Protein AF-A0A7C0USY2-F1 (afdb_monomer)

Solvent-accessible surface area (backbone atoms only — not comparable to full-atom values): 11311 Å² total; per-residue (Å²): 106,55,96,90,36,89,66,83,59,72,94,78,55,82,78,80,52,63,68,36,76,68,36,94,75,68,82,47,78,90,73,62,86,85,64,32,56,45,64,77,47,85,63,63,52,56,26,77,60,32,56,75,77,34,77,44,35,47,52,52,80,59,47,35,46,75,51,37,93,56,75,20,46,48,64,63,87,30,23,69,44,72,43,66,96,47,50,84,56,82,41,51,35,30,78,57,34,92,41,58,22,29,46,62,67,49,86,78,46,47,30,60,45,54,42,65,90,49,40,71,14,82,47,51,37,49,76,59,35,90,61,69,22,52,47,66,56,83,64,34,59,50,45,58,42,70,89,46,43,73,40,79,54,56,35,44,78,48,35,92,65,66,25,42,46,80,45,78,85,88,80,78,77,84,88,91,86,86,83,81,89,84,90,131

pLDDT: mean 86.53, std 17.83, range [26.03, 98.19]

Structure (mmCIF, N/CA/C/O backbone):
data_AF-A0A7C0USY2-F1
#
_entry.id   AF-A0A7C0USY2-F1
#
loop_
_atom_site.group_PDB
_atom_site.id
_atom_site.type_symbol
_atom_site.label_atom_id
_atom_site.label_alt_id
_atom_site.label_comp_id
_atom_site.label_asym_id
_atom_site.label_entity_id
_atom_site.label_seq_id
_atom_site.pdbx_PDB_ins_code
_atom_site.Cartn_x
_atom_site.Cartn_y
_atom_site.Cartn_z
_atom_site.occupancy
_atom_site.B_iso_or_equiv
_atom_site.auth_seq_id
_atom_site.auth_comp_id
_atom_site.auth_asym_id
_atom_site.auth_atom_id
_atom_site.pdbx_PDB_model_num
ATOM 1 N N . ILE A 1 1 ? 3.394 19.509 -14.236 1.00 80.94 1 ILE A N 1
ATOM 2 C CA . ILE A 1 1 ? 4.573 19.234 -13.380 1.00 80.94 1 ILE A CA 1
ATOM 3 C C . ILE A 1 1 ? 4.321 19.929 -12.049 1.00 80.94 1 ILE A C 1
ATOM 5 O O . ILE A 1 1 ? 3.852 21.060 -12.080 1.00 80.94 1 ILE A O 1
ATOM 9 N N . ARG A 1 2 ? 4.545 19.253 -10.921 1.00 82.38 2 ARG A N 1
ATOM 10 C CA . ARG A 1 2 ? 4.511 19.837 -9.570 1.00 82.38 2 ARG A CA 1
ATOM 11 C C . ARG A 1 2 ? 5.861 19.545 -8.922 1.00 82.38 2 ARG A C 1
ATOM 13 O O . ARG A 1 2 ? 6.306 18.406 -8.993 1.00 82.38 2 ARG A O 1
ATOM 20 N N . ASP A 1 3 ? 6.536 20.571 -8.414 1.00 86.19 3 ASP A N 1
ATOM 21 C CA . ASP A 1 3 ? 7.858 20.460 -7.772 1.00 86.19 3 ASP A CA 1
ATOM 22 C C . ASP A 1 3 ? 8.914 19.724 -8.619 1.00 86.19 3 ASP A C 1
ATOM 24 O O . ASP A 1 3 ? 9.690 18.909 -8.132 1.00 86.19 3 ASP A O 1
ATOM 28 N N . GLY A 1 4 ? 8.913 19.969 -9.934 1.00 84.00 4 GLY A N 1
ATOM 29 C CA . GLY A 1 4 ? 9.833 19.314 -10.874 1.00 84.00 4 GLY A CA 1
ATOM 30 C C . GLY A 1 4 ? 9.484 17.859 -11.216 1.00 84.00 4 GLY A C 1
ATOM 31 O O . GLY A 1 4 ? 10.162 17.254 -12.043 1.00 84.00 4 GLY A O 1
ATOM 32 N N . ILE A 1 5 ? 8.403 17.308 -10.654 1.00 80.88 5 ILE A N 1
ATOM 33 C CA . ILE A 1 5 ? 7.950 15.932 -10.879 1.00 80.88 5 ILE A CA 1
ATOM 34 C C . ILE A 1 5 ? 6.717 15.924 -11.796 1.00 80.88 5 ILE A C 1
ATOM 36 O O . ILE A 1 5 ? 5.809 16.764 -11.704 1.00 80.88 5 ILE A O 1
ATOM 40 N N . SER A 1 6 ? 6.682 14.978 -12.737 1.00 83.62 6 SER A N 1
ATOM 41 C CA . SER A 1 6 ? 5.501 14.719 -13.559 1.00 83.62 6 SER A CA 1
ATOM 42 C C . SER A 1 6 ? 4.324 14.323 -12.661 1.00 83.62 6 SER A C 1
ATOM 44 O O . SER A 1 6 ? 4.423 13.440 -11.817 1.00 83.62 6 SER A O 1
ATOM 46 N N . TYR A 1 7 ? 3.192 15.005 -12.832 1.00 88.31 7 TYR A N 1
ATOM 47 C CA . TYR A 1 7 ? 2.000 14.811 -12.010 1.00 88.31 7 TYR A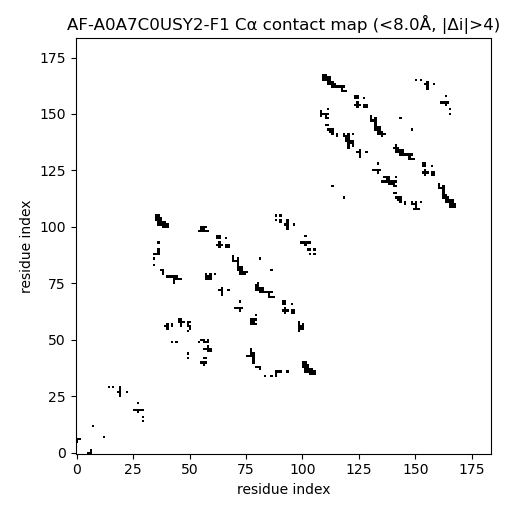 CA 1
ATOM 48 C C . TYR A 1 7 ? 0.806 14.518 -12.913 1.00 88.31 7 TYR A C 1
ATOM 50 O O . TYR A 1 7 ? 0.551 15.273 -13.853 1.00 88.31 7 TYR A O 1
ATOM 58 N N . VAL A 1 8 ? 0.082 13.439 -12.611 1.00 88.25 8 VAL A N 1
ATOM 59 C CA . VAL A 1 8 ? -1.129 13.020 -13.323 1.00 88.25 8 VAL A CA 1
ATOM 60 C C . VAL A 1 8 ? -2.331 13.268 -12.416 1.00 88.25 8 VAL A C 1
ATOM 62 O O . VAL A 1 8 ? -2.441 12.655 -11.355 1.00 88.25 8 VAL A O 1
ATOM 65 N N . ASN A 1 9 ? -3.237 14.156 -12.832 1.00 88.56 9 ASN A N 1
ATOM 66 C CA . ASN A 1 9 ? -4.533 14.303 -12.174 1.00 88.56 9 ASN A CA 1
ATOM 67 C C . ASN A 1 9 ? -5.429 13.127 -12.594 1.00 88.56 9 ASN A C 1
ATOM 69 O O . ASN A 1 9 ? -5.725 12.986 -13.779 1.00 88.56 9 ASN A O 1
ATOM 73 N N . ARG A 1 10 ? -5.845 12.292 -11.634 1.00 83.56 10 ARG A N 1
ATOM 74 C CA . ARG A 1 10 ? -6.670 11.105 -11.901 1.00 83.56 10 ARG A CA 1
ATOM 75 C C . ARG A 1 10 ? -8.077 11.448 -12.384 1.00 83.56 10 ARG A C 1
ATOM 77 O O . ARG A 1 10 ? -8.558 10.752 -13.266 1.00 83.56 10 ARG A O 1
ATOM 84 N N . ASP A 1 11 ? -8.669 12.538 -11.906 1.00 88.31 11 ASP A N 1
ATOM 85 C CA . ASP A 1 11 ? -10.034 12.942 -12.277 1.00 88.31 11 ASP A CA 1
ATOM 86 C C . ASP A 1 11 ? -10.118 13.432 -13.730 1.00 88.31 11 ASP A C 1
ATOM 88 O O . ASP A 1 11 ? -11.170 13.381 -14.358 1.00 88.31 11 ASP A O 1
ATOM 92 N N . MET A 1 12 ? -8.990 13.889 -14.285 1.00 90.88 12 MET A N 1
ATOM 93 C CA . MET A 1 12 ? -8.878 14.325 -15.682 1.00 90.88 12 MET A CA 1
ATOM 94 C C . MET A 1 12 ? -8.178 13.296 -16.581 1.00 90.88 12 MET A C 1
ATOM 96 O O . MET A 1 12 ? -8.034 13.518 -17.784 1.00 90.88 12 MET A O 1
ATOM 100 N N . CYS A 1 13 ? -7.679 12.192 -16.020 1.00 91.94 13 CYS A N 1
ATOM 101 C CA . CYS A 1 13 ? -6.944 11.192 -16.780 1.00 91.94 13 CYS A CA 1
ATOM 102 C C . CYS A 1 13 ? -7.918 10.347 -17.602 1.00 91.94 13 CYS A C 1
ATOM 104 O O . CYS A 1 13 ? -8.720 9.600 -17.057 1.00 91.94 13 CYS A O 1
ATOM 106 N N . THR A 1 14 ? -7.801 10.409 -18.925 1.00 93.06 14 THR A N 1
ATOM 107 C CA . THR A 1 14 ? -8.633 9.609 -19.838 1.00 93.06 14 THR A CA 1
ATOM 108 C C . THR A 1 14 ? -8.053 8.226 -20.139 1.00 93.06 14 THR A C 1
ATOM 110 O O . THR A 1 14 ? -8.641 7.470 -20.902 1.00 93.06 14 THR A O 1
ATOM 113 N N . GLY A 1 15 ? -6.865 7.903 -19.613 1.00 91.94 15 GLY A N 1
ATOM 114 C CA . GLY A 1 15 ? -6.163 6.657 -19.935 1.00 91.94 15 GLY A CA 1
ATOM 115 C C . GLY A 1 15 ? -5.601 6.592 -21.362 1.00 91.94 15 GLY A C 1
ATOM 116 O O . GLY A 1 15 ? -5.229 5.518 -21.812 1.00 91.94 15 GLY A O 1
ATOM 117 N N . CYS A 1 16 ? -5.499 7.720 -22.079 1.00 94.44 16 CYS A N 1
ATOM 118 C CA . CYS A 1 16 ? -5.117 7.741 -23.501 1.00 94.44 16 CYS A CA 1
ATOM 119 C C . CYS A 1 16 ? -3.665 7.341 -23.834 1.00 94.44 16 CYS A C 1
ATOM 121 O O . CYS A 1 16 ? -3.320 7.290 -25.006 1.00 94.44 16 CYS A O 1
ATOM 123 N N . GLY A 1 17 ? -2.790 7.130 -22.847 1.00 93.31 17 GLY A N 1
ATOM 124 C CA . GLY A 1 17 ? -1.435 6.600 -23.073 1.00 93.31 17 GLY A CA 1
ATOM 125 C C . GLY A 1 17 ? -0.380 7.577 -23.599 1.00 93.31 17 GLY A C 1
ATOM 126 O O . GLY A 1 17 ? 0.803 7.287 -23.470 1.00 93.31 17 GLY A O 1
ATOM 127 N N . LYS A 1 18 ? -0.745 8.778 -24.065 1.00 94.12 18 LYS A N 1
ATOM 128 C CA . LYS A 1 18 ? 0.221 9.769 -24.598 1.00 94.12 18 LYS A CA 1
ATOM 129 C C . LYS A 1 18 ? 1.388 10.088 -23.652 1.00 94.12 18 LYS A C 1
ATOM 131 O O . LYS A 1 18 ? 2.496 10.368 -24.096 1.00 94.12 18 LYS A O 1
ATOM 136 N N . CYS A 1 19 ? 1.146 10.071 -22.339 1.00 92.81 19 CYS A N 1
ATOM 137 C CA . CYS A 1 19 ? 2.187 10.291 -21.333 1.00 92.81 19 CYS A CA 1
ATOM 138 C C . CYS A 1 19 ? 3.184 9.127 -21.217 1.00 92.81 19 CYS A C 1
ATOM 140 O O . CYS A 1 19 ? 4.333 9.370 -20.860 1.00 92.81 19 CYS A O 1
ATOM 142 N N . VAL A 1 20 ? 2.752 7.898 -21.511 1.00 93.69 20 VAL A N 1
ATOM 143 C CA . VAL A 1 20 ? 3.609 6.706 -21.577 1.00 93.69 20 VAL A CA 1
ATOM 144 C C . VAL A 1 20 ? 4.484 6.794 -22.820 1.00 93.69 20 VAL A C 1
ATOM 146 O O . VAL A 1 20 ? 5.700 6.729 -22.706 1.00 93.69 20 VAL A O 1
ATOM 149 N N . GLU A 1 21 ? 3.875 7.054 -23.979 1.00 94.06 21 GLU A N 1
ATOM 150 C CA . GLU A 1 21 ? 4.569 7.118 -25.273 1.00 94.06 21 GLU A CA 1
ATOM 151 C C . GLU A 1 21 ? 5.674 8.180 -25.314 1.00 94.06 21 GLU A C 1
ATOM 153 O O . GLU A 1 21 ? 6.737 7.959 -25.886 1.00 94.06 21 GLU A O 1
ATOM 158 N N . VAL A 1 22 ? 5.435 9.346 -24.709 1.00 93.06 22 VAL A N 1
ATOM 159 C CA . VAL A 1 22 ? 6.386 10.465 -24.757 1.00 93.06 22 VAL A CA 1
ATOM 160 C C . VAL A 1 22 ? 7.489 10.370 -23.698 1.00 93.06 22 VAL A C 1
ATOM 162 O O . VAL A 1 22 ? 8.405 11.189 -23.712 1.00 93.06 22 VAL A O 1
ATOM 165 N N . CYS A 1 23 ? 7.408 9.445 -22.734 1.00 89.75 23 CYS A N 1
ATOM 166 C CA . CYS A 1 23 ? 8.348 9.410 -21.616 1.00 89.75 23 CYS A CA 1
ATOM 167 C C . CYS A 1 23 ? 9.699 8.817 -22.056 1.00 89.75 23 CYS A C 1
ATOM 169 O O . CYS A 1 23 ? 9.809 7.603 -22.172 1.00 89.75 23 CYS A O 1
ATOM 171 N N . PRO A 1 24 ? 10.785 9.606 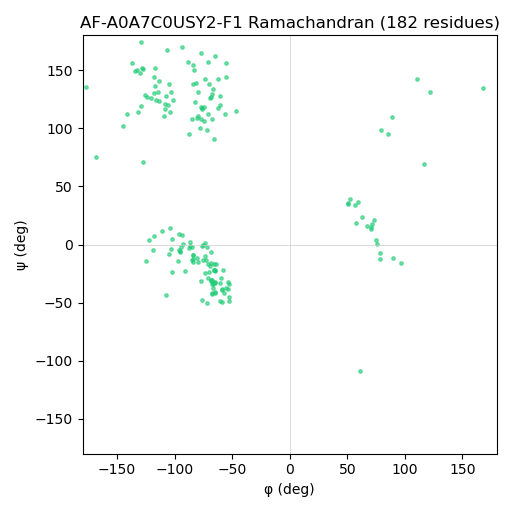-22.182 1.00 89.38 24 PRO A N 1
ATOM 172 C CA . PRO A 1 24 ? 12.065 9.105 -22.702 1.00 89.38 24 PRO A CA 1
ATOM 173 C C . PRO A 1 24 ? 12.828 8.215 -21.705 1.00 89.38 24 PRO A C 1
ATOM 175 O O . PRO A 1 24 ? 13.971 7.840 -21.946 1.00 89.38 24 PRO A O 1
ATOM 178 N N . ARG A 1 25 ? 12.245 7.980 -20.527 1.00 87.31 25 ARG A N 1
ATOM 179 C CA . ARG A 1 25 ? 12.825 7.198 -19.431 1.00 87.31 25 ARG A CA 1
ATOM 180 C C . ARG A 1 25 ? 11.934 6.022 -19.029 1.00 87.31 25 ARG A C 1
ATOM 182 O O . ARG A 1 25 ? 12.224 5.402 -18.011 1.00 87.31 25 ARG A O 1
ATOM 189 N N . ASP A 1 26 ? 10.828 5.799 -19.744 1.00 84.81 26 ASP A N 1
ATOM 190 C CA . ASP A 1 26 ? 9.866 4.721 -19.478 1.00 84.81 26 ASP A CA 1
ATOM 191 C C . ASP A 1 26 ? 9.393 4.663 -18.011 1.00 84.81 26 ASP A C 1
ATOM 193 O O . ASP A 1 26 ? 9.181 3.603 -17.427 1.00 84.81 26 ASP A O 1
ATOM 197 N N . LEU A 1 27 ? 9.248 5.835 -17.379 1.00 83.69 27 LEU A N 1
ATOM 198 C CA . LEU A 1 27 ? 8.880 5.949 -15.959 1.00 83.69 27 LEU A CA 1
ATOM 199 C C . LEU A 1 27 ? 7.371 5.883 -15.719 1.00 83.69 27 LEU A C 1
ATOM 201 O O . LEU A 1 27 ? 6.933 5.757 -14.577 1.00 83.69 27 LEU A O 1
ATOM 205 N N . ILE A 1 28 ? 6.574 6.048 -16.772 1.00 87.44 28 ILE A N 1
ATOM 206 C CA . ILE A 1 28 ? 5.117 6.103 -16.698 1.00 87.44 28 ILE A CA 1
ATOM 207 C C . ILE A 1 28 ? 4.584 4.887 -17.438 1.00 87.44 28 ILE A C 1
ATOM 209 O O . ILE A 1 28 ? 4.973 4.637 -18.571 1.00 87.44 28 ILE A O 1
ATOM 213 N N . MET A 1 29 ? 3.660 4.168 -16.813 1.00 87.06 29 MET A N 1
ATOM 214 C CA . MET A 1 29 ? 2.970 3.037 -17.420 1.00 87.06 29 MET A CA 1
ATOM 215 C C . MET A 1 29 ? 1.466 3.153 -17.185 1.00 87.06 29 MET A C 1
ATOM 217 O O . MET A 1 29 ? 1.028 3.708 -16.173 1.00 87.06 29 MET A O 1
ATOM 221 N N . LEU A 1 30 ? 0.676 2.624 -18.118 1.00 89.50 30 LEU A N 1
ATOM 222 C CA . LEU A 1 30 ? -0.754 2.433 -17.908 1.00 89.50 30 LEU A CA 1
ATOM 223 C C . LEU A 1 30 ? -0.985 1.115 -17.178 1.00 89.50 30 LEU A C 1
ATOM 225 O O . LEU A 1 30 ? -0.368 0.099 -17.489 1.00 89.50 30 LEU A O 1
ATOM 229 N N . LEU A 1 31 ? -1.898 1.147 -16.216 1.00 87.12 31 LEU A N 1
ATOM 230 C CA . LEU A 1 31 ? -2.352 -0.027 -15.489 1.00 87.12 31 LEU A CA 1
ATOM 231 C C . LEU A 1 31 ? -3.882 -0.045 -15.492 1.00 87.12 31 LEU A C 1
ATOM 233 O O . LEU A 1 31 ? -4.492 1.030 -15.471 1.00 87.12 31 LEU A O 1
ATOM 237 N N . PRO A 1 32 ? -4.508 -1.235 -15.499 1.00 87.81 32 PRO A N 1
ATOM 238 C CA . PRO A 1 32 ? -5.948 -1.348 -15.330 1.00 87.81 32 PRO A CA 1
ATOM 239 C C . PRO A 1 32 ? -6.394 -0.663 -14.041 1.00 87.81 32 PRO A C 1
ATOM 241 O O . PRO A 1 32 ? -5.718 -0.756 -13.015 1.00 87.81 32 PRO A O 1
ATOM 244 N N . GLU A 1 33 ? -7.566 -0.028 -14.054 1.00 84.12 33 GLU A N 1
ATOM 245 C CA . GLU A 1 33 ? -8.103 0.625 -12.856 1.00 84.12 33 GLU A CA 1
ATOM 246 C C . GLU A 1 33 ? -8.296 -0.368 -11.697 1.00 84.12 33 GLU A C 1
ATOM 248 O O . GLU A 1 33 ? -8.182 -0.001 -10.525 1.00 84.12 33 GLU A O 1
ATOM 253 N N . SER A 1 34 ? -8.546 -1.639 -12.016 1.00 83.88 34 SER A N 1
ATOM 254 C CA . SER A 1 34 ? -8.670 -2.732 -11.055 1.00 83.88 34 SER A CA 1
ATOM 255 C C . SER A 1 34 ? -7.366 -3.054 -10.320 1.00 83.88 34 SER A C 1
ATOM 257 O O . SER A 1 34 ? -7.437 -3.599 -9.219 1.00 83.88 34 SER A O 1
ATOM 259 N N . GLN A 1 35 ? -6.194 -2.704 -10.863 1.00 88.62 35 GLN A N 1
ATOM 260 C CA . GLN A 1 35 ? -4.916 -2.877 -10.178 1.00 88.62 35 GLN A CA 1
ATOM 261 C C . GLN A 1 35 ? -4.793 -1.818 -9.081 1.00 88.62 35 GLN A C 1
ATOM 263 O O . GLN A 1 35 ? -4.804 -0.618 -9.347 1.00 88.62 35 GLN A O 1
ATOM 268 N N . LYS A 1 36 ? -4.690 -2.260 -7.829 1.00 89.31 36 LYS A N 1
ATOM 269 C CA . LYS A 1 36 ? -4.600 -1.396 -6.645 1.00 89.31 36 LYS A CA 1
ATOM 270 C C . LYS A 1 36 ? -3.377 -1.685 -5.773 1.00 89.31 36 LYS A C 1
ATOM 272 O O . LYS A 1 36 ? -3.034 -0.850 -4.946 1.00 89.31 36 LYS A O 1
ATOM 277 N N . VAL A 1 37 ? -2.698 -2.814 -5.966 1.00 91.62 37 VAL A N 1
ATOM 278 C CA . VAL A 1 37 ? -1.423 -3.122 -5.298 1.00 91.62 37 VAL A CA 1
ATOM 279 C C . VAL A 1 37 ? -0.272 -2.914 -6.279 1.00 91.62 37 VAL A C 1
ATOM 281 O O . VAL A 1 37 ? -0.333 -3.403 -7.402 1.00 91.62 37 VAL A O 1
ATOM 284 N N . PHE A 1 38 ? 0.782 -2.202 -5.888 1.00 93.19 38 PHE A N 1
ATOM 285 C CA . PHE A 1 38 ? 1.855 -1.794 -6.801 1.00 93.19 38 PHE A CA 1
ATOM 286 C C . PHE A 1 38 ? 3.235 -2.037 -6.205 1.00 93.19 38 PHE A C 1
ATOM 288 O O . PHE A 1 38 ? 3.425 -1.911 -4.999 1.00 93.19 38 PHE A O 1
ATOM 295 N N . ILE A 1 39 ? 4.217 -2.312 -7.064 1.00 94.88 39 ILE A N 1
ATOM 296 C CA . ILE A 1 39 ? 5.639 -2.300 -6.71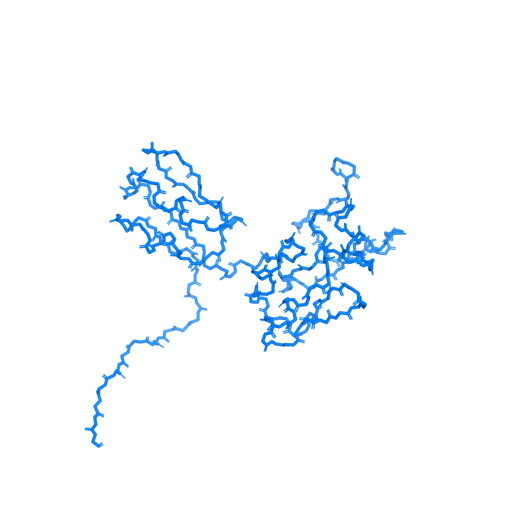1 1.00 94.88 39 ILE A CA 1
ATOM 297 C C . ILE A 1 39 ? 6.237 -1.023 -7.293 1.00 94.88 39 ILE A C 1
ATOM 299 O O . ILE A 1 39 ? 6.282 -0.866 -8.507 1.00 94.88 39 ILE A O 1
ATOM 303 N N . LEU A 1 40 ? 6.680 -0.109 -6.431 1.00 91.81 40 LEU A N 1
ATOM 304 C CA . LEU A 1 40 ? 7.155 1.219 -6.835 1.00 91.81 40 LEU A CA 1
ATOM 305 C C . LEU A 1 40 ? 8.626 1.231 -7.273 1.00 91.81 40 LEU A C 1
ATOM 307 O O . LEU A 1 40 ? 9.111 2.222 -7.811 1.00 91.81 40 LEU A O 1
ATOM 311 N N . CYS A 1 41 ? 9.361 0.150 -7.013 1.00 94.50 41 CYS A N 1
ATOM 312 C CA . CYS A 1 41 ? 10.776 0.069 -7.348 1.00 94.50 41 CYS A CA 1
ATOM 313 C C . CYS A 1 41 ? 10.995 -0.290 -8.829 1.00 94.50 41 CYS A C 1
ATOM 315 O O . CYS A 1 41 ? 10.341 -1.181 -9.375 1.00 94.50 41 CYS A O 1
ATOM 317 N N . SER A 1 42 ? 11.973 0.369 -9.452 1.00 92.94 42 SER A N 1
ATOM 318 C CA . SER A 1 42 ? 12.406 0.122 -10.833 1.00 92.94 42 SER A CA 1
ATOM 319 C C . SER A 1 42 ? 13.871 -0.322 -10.966 1.00 92.94 42 SER A C 1
ATOM 321 O O . SER A 1 42 ? 14.288 -0.650 -12.071 1.00 92.94 42 SER A O 1
ATOM 323 N N . SER A 1 43 ? 14.658 -0.363 -9.881 1.00 93.69 43 SER A N 1
ATOM 324 C CA . SER A 1 43 ? 16.074 -0.769 -9.938 1.00 93.69 43 SER A CA 1
ATOM 325 C C . SER A 1 43 ? 16.228 -2.290 -9.995 1.00 93.69 43 SER A C 1
ATOM 327 O O . SER A 1 43 ? 15.662 -3.015 -9.177 1.00 93.69 43 SER A O 1
ATOM 329 N N . HIS A 1 44 ? 17.046 -2.755 -10.941 1.00 93.81 44 HIS A N 1
ATOM 330 C CA . HIS A 1 44 ? 17.429 -4.162 -11.112 1.00 93.81 44 HIS A CA 1
ATOM 331 C C . HIS A 1 44 ? 18.735 -4.516 -10.376 1.00 93.81 44 HIS A C 1
ATOM 333 O O . HIS A 1 44 ? 19.186 -5.668 -10.401 1.00 93.81 44 HIS A O 1
ATOM 339 N N . ASP A 1 45 ? 19.342 -3.541 -9.692 1.00 96.56 45 ASP A N 1
ATOM 340 C CA . ASP A 1 45 ? 20.578 -3.735 -8.943 1.00 96.56 45 ASP A CA 1
ATOM 341 C C . ASP A 1 45 ? 20.383 -4.703 -7.771 1.00 96.56 45 ASP A C 1
ATOM 343 O O . ASP A 1 45 ? 19.281 -4.967 -7.284 1.00 96.56 45 ASP A O 1
ATOM 347 N N . LYS A 1 46 ? 21.495 -5.230 -7.256 1.00 96.81 46 LYS A N 1
ATOM 348 C CA . LYS A 1 46 ? 21.466 -6.035 -6.032 1.00 96.81 46 LYS A CA 1
ATOM 349 C C . LYS A 1 46 ? 20.968 -5.185 -4.864 1.00 96.81 46 LYS A C 1
ATOM 351 O O . LYS A 1 46 ? 21.386 -4.040 -4.705 1.00 96.81 46 LYS A O 1
ATOM 356 N N . GLY A 1 47 ? 20.177 -5.780 -3.971 1.00 96.25 47 GLY A N 1
ATOM 357 C CA . GLY A 1 47 ? 19.569 -5.067 -2.842 1.00 96.25 47 GLY A CA 1
ATOM 358 C C . GLY A 1 47 ? 20.554 -4.285 -1.962 1.00 96.25 47 GLY A C 1
ATOM 359 O O . GLY A 1 47 ? 20.218 -3.210 -1.478 1.00 96.25 47 GLY A O 1
ATOM 360 N N . ALA A 1 48 ? 21.793 -4.766 -1.809 1.00 96.38 48 ALA A N 1
ATOM 361 C CA . ALA A 1 48 ? 22.846 -4.049 -1.084 1.00 96.38 48 ALA A CA 1
ATOM 362 C C . ALA A 1 48 ? 23.268 -2.729 -1.760 1.00 96.38 48 ALA A C 1
ATOM 364 O O . ALA A 1 48 ? 23.632 -1.782 -1.069 1.00 96.38 48 ALA A O 1
ATOM 365 N N . VAL A 1 49 ? 23.223 -2.659 -3.094 1.00 97.62 49 VAL A N 1
ATOM 366 C CA . VAL A 1 49 ? 23.462 -1.429 -3.864 1.00 97.62 49 VAL A CA 1
ATOM 367 C C . VAL A 1 49 ? 22.236 -0.530 -3.774 1.00 97.62 49 VAL A C 1
ATOM 369 O O . VAL A 1 49 ? 22.369 0.632 -3.400 1.00 97.62 49 VAL A O 1
ATOM 372 N N . VAL A 1 50 ? 21.041 -1.089 -4.002 1.00 97.25 50 VAL A N 1
ATOM 373 C CA . VAL A 1 50 ? 19.775 -0.347 -3.902 1.00 97.25 50 VAL A CA 1
ATOM 374 C C . VAL A 1 50 ? 19.668 0.364 -2.558 1.00 97.25 50 VAL A C 1
ATOM 376 O O . VAL A 1 50 ? 19.413 1.560 -2.527 1.00 97.25 50 VAL A O 1
ATOM 379 N N . ARG A 1 51 ? 19.934 -0.325 -1.442 1.00 95.88 51 ARG A N 1
ATOM 380 C CA . ARG A 1 51 ? 19.788 0.230 -0.087 1.00 95.88 51 ARG A CA 1
ATOM 381 C C . ARG A 1 51 ? 20.753 1.384 0.215 1.00 95.88 51 ARG A C 1
ATOM 383 O O . ARG A 1 51 ? 20.456 2.183 1.096 1.00 95.88 51 ARG A O 1
ATOM 390 N N . LYS A 1 52 ? 21.874 1.498 -0.512 1.00 97.06 52 LYS A N 1
ATOM 391 C CA . LYS A 1 52 ? 22.784 2.655 -0.416 1.00 97.06 52 LYS A CA 1
ATOM 392 C C . LYS A 1 52 ? 22.213 3.908 -1.086 1.00 97.06 52 LYS A C 1
ATOM 394 O O . LYS A 1 52 ? 22.616 5.006 -0.727 1.00 97.06 52 LYS A O 1
ATOM 399 N N . ILE A 1 53 ? 21.306 3.741 -2.050 1.00 97.31 53 ILE A N 1
ATOM 400 C CA . ILE A 1 53 ? 20.776 4.821 -2.899 1.00 97.31 53 ILE A CA 1
ATOM 401 C C . ILE A 1 53 ? 19.327 5.162 -2.523 1.00 97.31 53 ILE A C 1
ATOM 403 O O . ILE A 1 53 ? 18.956 6.326 -2.432 1.00 97.31 53 ILE A O 1
ATOM 407 N N . CYS A 1 54 ? 18.496 4.147 -2.294 1.00 95.56 54 CYS A N 1
ATOM 408 C CA . CYS A 1 54 ? 17.065 4.268 -2.063 1.00 95.56 54 CYS A CA 1
ATOM 409 C C . CYS A 1 54 ? 16.655 3.460 -0.828 1.00 95.56 54 CYS A C 1
ATOM 411 O O . CYS A 1 54 ? 16.699 2.226 -0.817 1.00 95.56 54 CYS A O 1
ATOM 413 N N . GLN A 1 55 ? 16.202 4.157 0.217 1.00 94.50 55 GLN A N 1
ATOM 414 C CA . GLN A 1 55 ? 15.773 3.507 1.456 1.00 94.50 55 GLN A CA 1
ATOM 415 C C . GLN A 1 55 ? 14.532 2.623 1.250 1.00 94.50 55 GLN A C 1
ATOM 417 O O . GLN A 1 55 ? 14.432 1.567 1.870 1.00 94.50 55 GLN A O 1
ATOM 422 N N . VAL A 1 56 ? 13.631 3.004 0.346 1.00 94.94 56 VAL A N 1
ATOM 423 C CA . VAL A 1 56 ? 12.370 2.288 0.090 1.00 94.94 56 VAL A CA 1
ATOM 424 C C . VAL A 1 56 ? 12.445 1.308 -1.086 1.00 94.94 56 VAL A C 1
ATOM 426 O O . VAL A 1 56 ? 11.432 0.779 -1.529 1.00 94.94 56 VAL A O 1
ATOM 429 N N . GLY A 1 57 ? 13.641 1.059 -1.627 1.00 96.56 57 GLY A N 1
ATOM 430 C CA . GLY A 1 57 ? 13.821 0.204 -2.799 1.00 96.56 57 GLY A CA 1
ATOM 431 C C . GLY A 1 57 ? 13.589 -1.283 -2.515 1.00 96.56 57 GLY A C 1
ATOM 432 O O . GLY A 1 57 ? 13.701 -1.755 -1.381 1.00 96.56 57 GLY A O 1
ATOM 433 N N . CYS A 1 58 ? 13.268 -2.055 -3.555 1.00 97.81 58 CYS A N 1
ATOM 434 C CA . CYS A 1 58 ? 13.226 -3.510 -3.453 1.00 97.81 58 CYS A CA 1
ATOM 435 C C . CYS A 1 58 ? 14.642 -4.051 -3.224 1.00 97.81 58 CYS A C 1
ATOM 437 O O . CYS A 1 58 ? 15.588 -3.658 -3.899 1.00 97.81 58 CYS A O 1
ATOM 439 N N . ILE A 1 59 ? 14.786 -4.971 -2.271 1.00 97.69 59 ILE A N 1
ATOM 440 C CA . ILE A 1 59 ? 16.080 -5.578 -1.919 1.00 97.69 59 ILE A CA 1
ATOM 441 C C . ILE A 1 59 ? 16.185 -7.055 -2.313 1.00 97.69 59 ILE A C 1
ATOM 443 O O . ILE A 1 59 ? 17.080 -7.752 -1.844 1.00 97.69 59 ILE A O 1
ATOM 447 N N . GLY A 1 60 ? 15.251 -7.571 -3.115 1.00 96.94 60 GLY A N 1
ATOM 448 C CA . GLY A 1 60 ? 15.320 -8.956 -3.585 1.00 96.94 60 GLY A CA 1
ATOM 449 C C . GLY A 1 60 ? 15.033 -10.029 -2.525 1.00 96.94 60 GLY A C 1
ATOM 450 O O . GLY A 1 60 ? 15.383 -11.187 -2.722 1.00 96.94 60 GLY A O 1
ATOM 451 N N . CYS A 1 61 ? 14.401 -9.694 -1.390 1.00 97.19 61 CYS A N 1
ATOM 452 C CA . CYS A 1 61 ? 14.236 -10.628 -0.258 1.00 97.19 61 CYS A CA 1
ATOM 453 C C . CYS A 1 61 ? 13.194 -11.752 -0.466 1.00 97.19 61 CYS A C 1
ATOM 455 O O . CYS A 1 61 ? 13.084 -12.662 0.363 1.00 97.19 61 CYS A O 1
ATOM 457 N N . ARG A 1 62 ? 12.395 -11.674 -1.543 1.00 97.44 62 ARG A N 1
ATOM 458 C CA . ARG A 1 62 ? 11.380 -12.671 -1.950 1.00 97.44 62 ARG A CA 1
ATOM 459 C C . ARG A 1 62 ? 10.295 -12.981 -0.903 1.00 97.44 62 ARG A C 1
ATOM 461 O O . ARG A 1 62 ? 9.618 -13.999 -1.004 1.00 97.44 62 ARG A O 1
ATOM 468 N N . ARG A 1 63 ? 10.084 -12.118 0.099 1.00 98.19 63 ARG A N 1
ATOM 469 C CA . ARG A 1 63 ? 8.990 -12.283 1.079 1.00 98.19 63 ARG A CA 1
ATOM 470 C C . ARG A 1 63 ? 7.614 -12.165 0.424 1.00 98.19 63 ARG A C 1
ATOM 472 O O . ARG A 1 63 ? 6.747 -12.981 0.700 1.00 98.19 63 ARG A O 1
ATOM 479 N N . CYS A 1 64 ? 7.454 -11.205 -0.486 1.00 98.06 64 CYS A N 1
ATOM 480 C CA . CYS A 1 64 ? 6.232 -11.018 -1.268 1.00 98.06 64 CYS A CA 1
ATOM 481 C C . CYS A 1 64 ? 5.866 -12.246 -2.108 1.00 98.06 64 CYS A C 1
ATOM 483 O O . CYS A 1 64 ? 4.692 -12.588 -2.171 1.00 98.06 64 CYS A O 1
ATOM 485 N N . LEU A 1 65 ? 6.864 -12.925 -2.689 1.00 98.12 65 LEU A N 1
ATOM 486 C CA . LEU A 1 65 ? 6.666 -14.168 -3.436 1.00 98.12 65 LEU A CA 1
ATOM 487 C C . LEU A 1 65 ? 6.034 -15.242 -2.546 1.00 98.12 65 LEU A C 1
ATOM 489 O O . LEU A 1 65 ? 5.010 -15.800 -2.903 1.00 98.12 65 LEU A O 1
ATOM 493 N N . ARG A 1 66 ? 6.594 -15.467 -1.350 1.00 97.94 66 ARG A N 1
ATOM 494 C CA . ARG A 1 66 ? 6.069 -16.462 -0.398 1.00 97.94 66 ARG A CA 1
ATOM 495 C C . ARG A 1 66 ? 4.711 -16.090 0.199 1.00 97.94 66 ARG A C 1
ATOM 497 O O . ARG A 1 66 ? 3.949 -16.976 0.552 1.00 97.94 66 ARG A O 1
ATOM 504 N N . ALA A 1 67 ? 4.425 -14.799 0.354 1.00 95.25 67 ALA A N 1
ATOM 505 C CA . ALA A 1 67 ? 3.155 -14.330 0.908 1.00 95.25 67 ALA A CA 1
ATOM 506 C C . ALA A 1 67 ? 2.004 -14.343 -0.112 1.00 95.25 67 ALA A C 1
ATOM 508 O O . ALA A 1 67 ? 0.845 -14.193 0.272 1.00 95.25 67 ALA A O 1
ATOM 509 N N . CYS A 1 68 ? 2.299 -14.463 -1.408 1.00 95.69 68 CYS A N 1
ATOM 510 C CA . CYS A 1 68 ? 1.280 -14.437 -2.443 1.00 95.69 68 CYS A CA 1
ATOM 511 C C . CYS A 1 68 ? 0.665 -15.828 -2.635 1.00 95.69 68 CYS A C 1
ATOM 513 O O . CYS A 1 68 ? 1.280 -16.696 -3.236 1.00 95.69 68 CYS A O 1
ATOM 515 N N . ALA A 1 69 ? -0.579 -16.011 -2.189 1.00 94.00 69 ALA A N 1
ATOM 516 C CA . ALA A 1 69 ? -1.331 -17.258 -2.376 1.00 94.00 69 ALA A CA 1
ATOM 517 C C . ALA A 1 69 ? -1.875 -17.468 -3.808 1.00 94.00 69 ALA A C 1
ATOM 519 O O . ALA A 1 69 ? -2.556 -18.454 -4.063 1.00 94.00 69 ALA A O 1
ATOM 520 N N . TYR A 1 70 ? -1.625 -16.524 -4.720 1.00 96.31 70 TYR A N 1
ATOM 521 C CA . TYR A 1 70 ? -2.195 -16.496 -6.074 1.00 96.31 70 TYR A CA 1
ATOM 522 C C . TYR A 1 70 ? -1.128 -16.590 -7.171 1.00 96.31 70 TYR A C 1
ATOM 524 O O . TYR A 1 70 ? -1.430 -16.356 -8.339 1.00 96.31 70 TYR A O 1
ATOM 532 N N . ASP A 1 71 ? 0.134 -16.835 -6.798 1.00 96.12 71 ASP A N 1
ATOM 533 C CA . ASP A 1 71 ? 1.277 -16.860 -7.720 1.00 96.12 71 ASP A CA 1
ATOM 534 C C . ASP A 1 71 ? 1.353 -15.617 -8.626 1.00 96.12 71 ASP A C 1
ATOM 536 O O . ASP A 1 71 ? 1.727 -15.683 -9.798 1.00 96.12 71 ASP A O 1
ATOM 540 N N . ALA A 1 72 ? 0.962 -14.464 -8.075 1.00 97.75 72 ALA A N 1
ATOM 541 C CA . ALA A 1 72 ? 0.900 -13.182 -8.773 1.00 97.75 72 ALA A CA 1
ATOM 542 C C . ALA A 1 72 ? 2.180 -12.349 -8.613 1.00 97.75 72 ALA A C 1
ATOM 544 O O . ALA A 1 72 ? 2.195 -11.178 -8.979 1.00 97.75 72 ALA A O 1
ATOM 545 N N . ILE A 1 73 ? 3.235 -12.915 -8.024 1.00 98.19 73 ILE A N 1
ATOM 546 C CA . ILE A 1 73 ? 4.527 -12.254 -7.841 1.00 98.19 73 ILE A CA 1
ATOM 547 C C . ILE A 1 73 ? 5.587 -13.037 -8.599 1.00 98.19 73 ILE A C 1
ATOM 549 O O . ILE A 1 73 ? 5.742 -14.235 -8.388 1.00 98.19 73 ILE A O 1
ATOM 553 N N . GLU A 1 74 ? 6.374 -12.338 -9.401 1.00 97.81 74 GL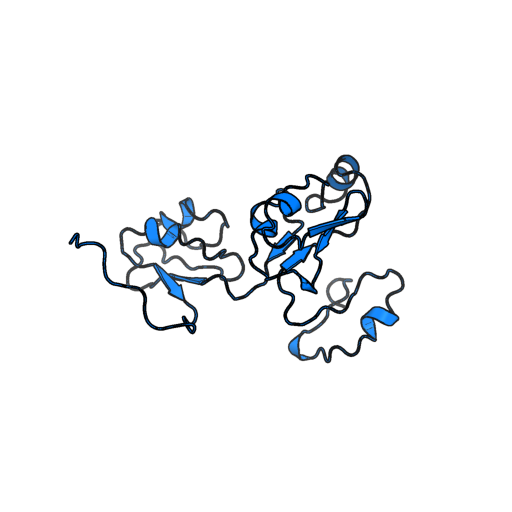U A N 1
ATOM 554 C CA . GLU A 1 74 ? 7.557 -12.882 -10.061 1.00 97.81 74 GLU A CA 1
ATOM 555 C C . GLU A 1 74 ? 8.771 -11.980 -9.825 1.00 97.81 74 GLU A C 1
ATOM 557 O O . GLU A 1 74 ? 8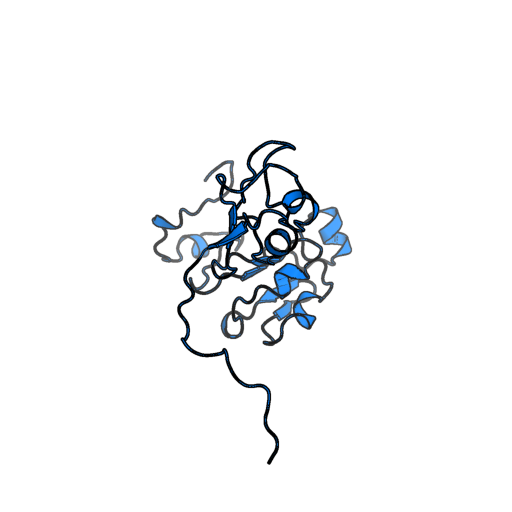.671 -10.926 -9.191 1.00 97.81 74 GLU A O 1
ATOM 562 N N . PHE A 1 75 ? 9.942 -12.425 -10.278 1.00 97.38 75 PHE A N 1
ATOM 563 C CA . PHE A 1 75 ? 11.187 -11.679 -10.133 1.00 97.38 75 PHE A CA 1
ATOM 564 C C . PHE A 1 75 ? 11.917 -11.569 -11.468 1.00 97.38 75 PHE A C 1
ATOM 566 O O . PHE A 1 75 ? 12.381 -12.570 -12.009 1.00 97.38 75 PHE A O 1
ATOM 573 N N . GLU A 1 76 ? 12.109 -10.336 -11.921 1.00 95.06 76 GLU A N 1
ATOM 574 C CA . GLU A 1 76 ? 13.050 -9.978 -12.978 1.00 95.06 76 GLU A CA 1
ATOM 575 C C . GLU A 1 76 ? 14.408 -9.717 -12.314 1.00 95.06 76 GLU A C 1
ATOM 577 O O . GLU A 1 76 ? 14.663 -8.656 -11.739 1.00 95.06 76 GLU A O 1
ATOM 582 N N . GLY A 1 77 ? 15.268 -10.738 -12.275 1.00 94.31 77 GLY A N 1
ATOM 583 C CA . GLY A 1 77 ? 16.536 -10.666 -11.545 1.00 94.31 77 GLY A CA 1
ATOM 584 C C . GLY A 1 77 ? 16.333 -10.424 -10.040 1.00 94.31 77 GLY A C 1
ATOM 585 O O . GLY A 1 77 ? 15.900 -11.321 -9.309 1.00 94.31 77 GLY A O 1
ATOM 586 N N . ASN A 1 78 ? 16.680 -9.219 -9.567 1.00 95.00 78 ASN A N 1
ATOM 587 C CA . ASN A 1 78 ? 16.555 -8.810 -8.158 1.00 95.00 78 ASN A CA 1
ATOM 588 C C . ASN A 1 78 ? 15.269 -8.029 -7.848 1.00 95.00 78 ASN A C 1
ATOM 590 O O . ASN A 1 78 ? 15.014 -7.717 -6.680 1.00 95.00 78 ASN A O 1
ATOM 594 N N . LEU A 1 79 ? 14.461 -7.724 -8.864 1.00 96.94 79 LEU A N 1
ATOM 595 C CA . LEU A 1 79 ? 13.296 -6.864 -8.741 1.00 96.94 79 LEU A CA 1
ATOM 596 C C . LEU A 1 79 ? 12.004 -7.672 -8.827 1.00 96.94 79 LEU A C 1
ATOM 598 O O . LEU A 1 79 ? 11.792 -8.447 -9.752 1.00 96.94 79 LEU A O 1
ATOM 602 N N . ALA A 1 80 ? 11.133 -7.480 -7.840 1.00 97.94 80 ALA A N 1
ATOM 603 C CA . ALA A 1 80 ? 9.812 -8.086 -7.826 1.00 97.94 80 ALA A CA 1
ATOM 604 C C . ALA A 1 80 ? 8.881 -7.392 -8.837 1.00 97.94 80 ALA A C 1
ATOM 606 O O . ALA A 1 80 ? 8.896 -6.162 -8.950 1.00 97.94 80 ALA A O 1
ATOM 607 N N . ARG A 1 81 ? 8.024 -8.175 -9.496 1.00 96.50 81 ARG A N 1
ATOM 608 C CA . ARG A 1 81 ? 6.936 -7.729 -10.378 1.00 96.50 81 ARG A CA 1
ATOM 609 C C . ARG A 1 81 ? 5.618 -8.376 -9.976 1.00 96.50 81 ARG A C 1
ATOM 611 O O . ARG A 1 81 ? 5.613 -9.455 -9.386 1.00 96.50 81 ARG A O 1
ATOM 618 N N . ILE A 1 82 ? 4.513 -7.686 -10.256 1.00 96.19 82 ILE A N 1
ATOM 619 C CA . ILE A 1 82 ? 3.159 -8.215 -10.064 1.00 96.19 82 ILE A CA 1
ATOM 620 C C . ILE A 1 82 ? 2.621 -8.648 -11.423 1.00 96.19 82 ILE A C 1
ATOM 622 O O . ILE A 1 82 ? 2.527 -7.829 -12.335 1.00 96.19 82 ILE A O 1
ATOM 626 N N . ILE A 1 83 ? 2.210 -9.909 -11.520 1.00 95.56 83 ILE A N 1
ATOM 627 C CA . ILE A 1 83 ? 1.441 -10.425 -12.648 1.00 95.56 83 ILE A CA 1
ATOM 628 C C . ILE A 1 83 ? -0.001 -9.960 -12.447 1.00 95.56 83 ILE A C 1
ATOM 630 O O . ILE A 1 83 ? -0.741 -10.523 -11.635 1.00 95.56 83 ILE A O 1
ATOM 634 N N . VAL A 1 84 ? -0.371 -8.893 -13.154 1.00 92.00 84 VAL A N 1
ATOM 635 C CA . VAL A 1 84 ? -1.652 -8.181 -13.000 1.00 92.00 84 VAL A CA 1
ATOM 636 C C . VAL A 1 84 ? -2.845 -9.135 -13.093 1.00 92.00 84 VAL A C 1
ATOM 638 O O . VAL A 1 84 ? -3.694 -9.126 -12.207 1.00 92.00 84 VAL A O 1
ATOM 641 N N . ASP A 1 85 ? -2.850 -10.040 -14.073 1.00 92.25 85 ASP A N 1
ATOM 642 C CA . ASP A 1 85 ? -3.970 -10.961 -14.327 1.00 92.25 85 ASP A CA 1
ATOM 643 C C . ASP A 1 85 ? -4.226 -11.970 -13.197 1.00 92.25 85 ASP A C 1
ATOM 645 O O . ASP A 1 85 ? -5.333 -12.482 -13.049 1.00 92.25 85 ASP A O 1
ATOM 649 N N . LYS A 1 86 ? -3.210 -12.253 -12.374 1.00 94.75 86 LYS A N 1
ATOM 650 C CA . LYS A 1 86 ? -3.321 -13.154 -11.217 1.00 94.75 86 LYS A CA 1
ATOM 651 C C . LYS A 1 86 ? -3.550 -12.400 -9.907 1.00 94.75 86 LYS A C 1
ATOM 653 O O . LYS A 1 86 ? -3.878 -12.998 -8.883 1.00 94.75 86 LYS A O 1
ATOM 658 N N . CYS A 1 87 ? -3.330 -11.087 -9.897 1.00 93.88 87 CYS A N 1
ATOM 659 C CA . CYS A 1 87 ? -3.369 -10.295 -8.682 1.00 93.88 87 CYS A CA 1
ATOM 660 C C . CYS A 1 87 ? -4.813 -10.030 -8.243 1.00 93.88 87 CYS A C 1
ATOM 662 O O . CYS A 1 87 ? -5.575 -9.326 -8.899 1.00 93.88 87 CYS A O 1
ATOM 664 N N . THR A 1 88 ? -5.179 -10.509 -7.057 1.00 91.19 88 THR A N 1
ATOM 665 C CA . THR A 1 88 ? -6.507 -10.257 -6.472 1.00 91.19 88 THR A CA 1
ATOM 666 C C . THR A 1 88 ? -6.590 -8.952 -5.676 1.00 91.19 88 THR A C 1
ATOM 668 O O . THR A 1 88 ? -7.660 -8.596 -5.181 1.00 91.19 88 THR A O 1
ATOM 671 N N . ASN A 1 89 ? -5.480 -8.212 -5.574 1.00 89.62 89 ASN A N 1
ATOM 672 C CA . ASN A 1 89 ? -5.327 -7.016 -4.740 1.00 89.62 89 ASN A CA 1
ATOM 673 C C . ASN A 1 89 ? -5.566 -7.265 -3.239 1.00 89.62 89 ASN A C 1
ATOM 675 O O . ASN A 1 89 ? -6.126 -6.418 -2.550 1.00 89.62 89 ASN A O 1
ATOM 679 N N . CYS A 1 90 ? -5.148 -8.425 -2.723 1.00 89.56 90 CYS A N 1
ATOM 680 C CA . CYS A 1 90 ? -5.313 -8.770 -1.306 1.00 89.56 90 CYS A CA 1
ATOM 681 C C . CYS A 1 90 ? -4.345 -8.046 -0.351 1.00 89.56 90 CYS A C 1
ATOM 683 O O . CYS A 1 90 ? -4.517 -8.126 0.861 1.00 89.56 90 CYS A O 1
ATOM 685 N N . GLY A 1 91 ? -3.290 -7.408 -0.867 1.00 89.94 91 GLY A N 1
ATOM 686 C CA . GLY A 1 91 ? -2.346 -6.636 -0.052 1.00 89.94 91 GLY A CA 1
ATOM 687 C C . GLY A 1 91 ? -1.301 -7.435 0.728 1.00 89.94 91 GLY A C 1
ATOM 688 O O . GLY A 1 91 ? -0.372 -6.839 1.271 1.00 89.94 91 GLY A O 1
ATOM 689 N N . ALA A 1 92 ? -1.378 -8.770 0.762 1.00 90.31 92 ALA A N 1
ATOM 690 C CA . ALA A 1 92 ? -0.486 -9.604 1.578 1.00 90.31 92 ALA A CA 1
ATOM 691 C C . ALA A 1 92 ? 1.009 -9.355 1.298 1.00 90.31 92 ALA A C 1
ATOM 693 O O . ALA A 1 92 ? 1.829 -9.315 2.215 1.00 90.31 92 ALA A O 1
ATOM 694 N N . CYS A 1 93 ? 1.373 -9.121 0.034 1.00 95.50 93 CYS A N 1
ATOM 695 C CA . CYS A 1 93 ? 2.745 -8.802 -0.356 1.00 95.50 93 CYS A CA 1
ATOM 696 C C . CYS A 1 93 ? 3.233 -7.444 0.178 1.00 95.50 93 CYS A C 1
ATOM 698 O O . CYS A 1 93 ? 4.413 -7.328 0.511 1.00 95.50 93 CYS A O 1
ATOM 700 N N . ALA A 1 94 ? 2.348 -6.447 0.286 1.00 93.25 94 ALA A N 1
ATOM 701 C CA . ALA A 1 94 ? 2.665 -5.142 0.860 1.00 93.25 94 ALA A CA 1
ATOM 702 C C . ALA A 1 94 ? 2.944 -5.263 2.363 1.00 93.25 94 A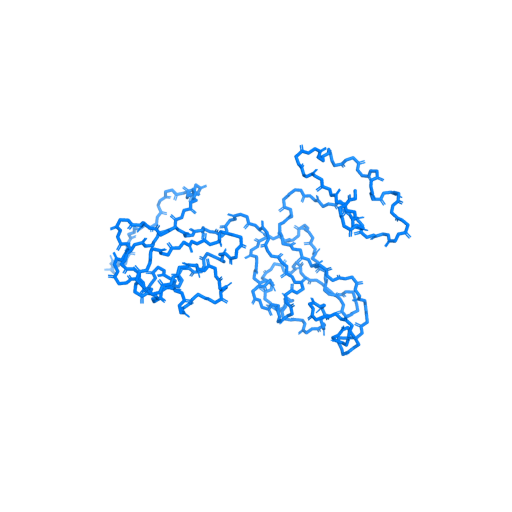LA A C 1
ATOM 704 O O . ALA A 1 94 ? 3.949 -4.742 2.839 1.00 93.25 94 ALA A O 1
ATOM 705 N N . GLN A 1 95 ? 2.132 -6.049 3.080 1.00 88.25 95 GLN A N 1
ATOM 706 C CA . GLN A 1 95 ? 2.270 -6.261 4.529 1.00 88.25 95 GLN A CA 1
ATOM 707 C C . GLN A 1 95 ? 3.616 -6.882 4.928 1.00 88.25 95 GLN A C 1
ATOM 709 O O . GLN A 1 95 ? 4.162 -6.577 5.985 1.00 88.25 95 GLN A O 1
ATOM 714 N N . VAL A 1 96 ? 4.181 -7.744 4.080 1.00 93.88 96 VAL A N 1
ATOM 715 C CA . VAL A 1 96 ? 5.459 -8.419 4.365 1.00 93.88 96 VAL A CA 1
ATOM 716 C C . VAL A 1 96 ? 6.682 -7.703 3.783 1.00 93.88 96 VAL A C 1
ATOM 718 O O . VAL A 1 96 ? 7.804 -8.200 3.946 1.00 93.88 96 VAL A O 1
ATOM 721 N N . CYS A 1 97 ? 6.502 -6.589 3.061 1.00 96.69 97 CYS A N 1
ATOM 722 C CA . CYS A 1 97 ? 7.595 -5.893 2.388 1.00 96.69 97 CYS A CA 1
ATOM 723 C C . CYS A 1 97 ? 8.371 -5.010 3.381 1.00 96.69 97 CYS A C 1
ATOM 725 O O . CYS A 1 97 ? 7.881 -3.957 3.779 1.00 96.69 97 CYS A O 1
ATOM 727 N N . PRO A 1 98 ? 9.615 -5.372 3.749 1.00 94.94 98 PRO A N 1
ATOM 728 C CA . PRO A 1 98 ? 10.334 -4.694 4.828 1.00 94.94 98 PRO A CA 1
ATOM 729 C C . PRO A 1 98 ? 10.831 -3.294 4.451 1.00 94.94 98 PRO A C 1
ATOM 731 O O . PRO A 1 98 ? 11.289 -2.557 5.316 1.00 94.94 98 PRO A O 1
ATOM 734 N N . THR A 1 99 ? 10.809 -2.942 3.164 1.00 95.12 99 THR A N 1
ATOM 735 C CA . THR A 1 99 ? 11.277 -1.640 2.674 1.00 95.12 99 THR A CA 1
ATOM 736 C C . THR A 1 99 ? 10.138 -0.700 2.301 1.00 95.12 99 THR A C 1
ATOM 738 O O . THR A 1 99 ? 10.401 0.454 1.988 1.00 95.12 99 THR A O 1
ATOM 741 N N . GLY A 1 100 ? 8.887 -1.173 2.295 1.00 92.62 100 GLY A N 1
ATOM 742 C CA . GLY A 1 100 ? 7.758 -0.391 1.784 1.00 92.62 100 GLY A CA 1
ATOM 743 C C . GLY A 1 100 ? 7.765 -0.207 0.260 1.00 92.62 100 GLY A C 1
ATOM 744 O O . GLY A 1 100 ? 7.003 0.598 -0.260 1.00 92.62 100 GLY A O 1
ATOM 745 N N . ALA A 1 101 ? 8.586 -0.966 -0.480 1.00 96.19 101 ALA A N 1
ATOM 746 C CA . ALA A 1 101 ? 8.626 -0.912 -1.947 1.00 96.19 101 ALA A CA 1
ATOM 747 C C . ALA A 1 101 ? 7.312 -1.357 -2.617 1.00 96.19 101 ALA A C 1
ATOM 749 O O . ALA A 1 101 ? 7.127 -1.129 -3.812 1.00 96.19 101 ALA A O 1
ATOM 750 N N . ILE A 1 102 ? 6.447 -2.051 -1.872 1.00 95.50 102 ILE A N 1
ATOM 751 C CA . ILE A 1 102 ? 5.149 -2.534 -2.333 1.00 95.50 102 ILE A CA 1
ATOM 752 C C . ILE A 1 102 ? 4.078 -1.775 -1.559 1.00 95.50 102 ILE A C 1
ATOM 754 O O . ILE A 1 102 ? 4.073 -1.820 -0.330 1.00 95.50 102 ILE A O 1
ATOM 758 N N . VAL A 1 103 ? 3.184 -1.101 -2.275 1.00 90.25 103 VAL A N 1
ATOM 759 C CA . VAL A 1 103 ? 2.092 -0.314 -1.699 1.00 90.25 103 VAL A CA 1
ATOM 760 C C . VAL A 1 103 ? 0.753 -0.935 -2.049 1.00 90.25 103 VAL A C 1
ATOM 762 O O . VAL A 1 103 ? 0.544 -1.406 -3.167 1.00 90.25 103 VAL A O 1
ATOM 765 N N . ASP A 1 104 ? -0.158 -0.920 -1.087 1.00 88.88 104 ASP A N 1
ATOM 766 C CA . ASP A 1 104 ? -1.540 -1.328 -1.280 1.00 88.88 104 ASP A CA 1
ATOM 767 C C . ASP A 1 104 ? -2.443 -0.095 -1.232 1.00 88.88 104 ASP A C 1
ATOM 769 O O . ASP A 1 104 ? -2.596 0.541 -0.192 1.00 88.88 104 ASP A O 1
ATOM 773 N N . LEU A 1 105 ? -3.010 0.255 -2.383 1.00 83.00 105 LEU A N 1
ATOM 774 C CA . LEU A 1 105 ? -3.954 1.356 -2.553 1.00 83.00 105 LEU A CA 1
ATOM 775 C C . LEU A 1 105 ? -5.394 0.840 -2.708 1.00 83.00 105 LEU A C 1
ATOM 777 O O . LEU A 1 105 ? -6.267 1.578 -3.172 1.00 83.00 105 LEU A O 1
ATOM 781 N N . ALA A 1 106 ? -5.661 -0.433 -2.391 1.00 76.50 106 ALA A N 1
ATOM 782 C CA . ALA A 1 106 ? -6.995 -0.997 -2.487 1.00 76.50 106 ALA A CA 1
ATOM 783 C C . ALA A 1 106 ? -7.906 -0.368 -1.420 1.00 76.50 106 ALA A C 1
ATOM 785 O O . ALA A 1 106 ? -7.611 -0.441 -0.225 1.00 76.50 106 ALA A O 1
ATOM 786 N N . PRO A 1 107 ? -9.073 0.178 -1.809 1.00 61.03 107 PRO A N 1
ATOM 787 C CA . PRO A 1 107 ? -10.025 0.751 -0.857 1.00 61.03 107 PRO A CA 1
ATOM 788 C C . PRO A 1 107 ? -10.740 -0.321 -0.014 1.00 61.03 107 PRO A C 1
ATOM 790 O O . PRO A 1 107 ? -11.570 0.015 0.820 1.00 61.03 107 PRO A O 1
ATOM 793 N N . ARG A 1 108 ? -10.458 -1.613 -0.255 1.00 60.78 108 ARG A N 1
ATOM 794 C CA . ARG A 1 108 ? -11.170 -2.764 0.321 1.00 60.78 108 ARG A CA 1
ATOM 795 C C . ARG A 1 108 ? -10.750 -3.134 1.740 1.00 60.78 108 ARG A C 1
ATOM 797 O O . ARG A 1 108 ? -11.456 -3.921 2.364 1.00 60.78 108 ARG A O 1
ATOM 804 N N . HIS A 1 109 ? -9.657 -2.586 2.268 1.00 63.69 109 HIS A N 1
ATOM 805 C CA . HIS A 1 109 ? -9.409 -2.704 3.703 1.00 63.69 109 HIS A CA 1
ATOM 806 C C . HIS A 1 109 ? -10.474 -1.889 4.409 1.00 63.69 109 HIS A C 1
ATOM 808 O O . HIS A 1 109 ? -10.448 -0.661 4.313 1.00 63.69 109 HIS A O 1
ATOM 814 N N . ALA A 1 110 ? -11.421 -2.578 5.052 1.00 68.75 110 ALA A N 1
ATOM 815 C CA . ALA A 1 110 ? -12.426 -1.949 5.892 1.00 68.75 110 ALA A CA 1
ATOM 816 C C . ALA A 1 110 ? -11.701 -0.949 6.795 1.00 68.75 110 ALA A C 1
ATOM 818 O O . ALA A 1 110 ? -10.811 -1.317 7.567 1.00 68.75 110 ALA A O 1
ATOM 819 N N . LYS A 1 111 ? -11.995 0.336 6.605 1.00 85.50 111 LYS A N 1
ATOM 820 C CA . LYS A 1 111 ? -11.367 1.389 7.398 1.00 85.50 111 LYS A CA 1
ATOM 821 C C . LYS A 1 111 ? -12.032 1.396 8.752 1.00 85.50 111 LYS A C 1
ATOM 823 O O . LYS A 1 111 ? -13.073 0.775 8.924 1.00 85.50 111 LYS A O 1
ATOM 828 N N . VAL A 1 112 ? -11.423 2.059 9.714 1.00 90.06 112 VAL A N 1
ATOM 829 C CA . VAL A 1 112 ? -12.033 2.233 11.026 1.00 90.06 112 VAL A CA 1
ATOM 830 C C . VAL A 1 112 ? -12.246 3.711 11.273 1.00 90.06 112 VAL A C 1
ATOM 832 O O . VAL A 1 112 ? -11.417 4.520 10.861 1.00 90.06 112 VAL A O 1
ATOM 835 N N . GLU A 1 113 ? -13.341 4.040 11.936 1.00 93.56 113 GLU A N 1
ATOM 836 C CA . GLU A 1 113 ? -13.648 5.372 12.444 1.00 93.56 113 GLU A CA 1
ATOM 837 C C . GLU A 1 113 ? -13.743 5.316 13.963 1.00 93.56 113 GLU A C 1
ATOM 839 O O . GLU A 1 113 ? -14.062 4.272 14.541 1.00 93.56 113 GLU A O 1
ATOM 844 N N . ILE A 1 114 ? -13.433 6.445 14.593 1.00 95.69 114 ILE A N 1
ATOM 845 C CA . ILE A 1 114 ? -13.525 6.635 16.036 1.00 95.69 114 ILE A CA 1
ATOM 846 C C . ILE A 1 114 ? -14.702 7.570 16.289 1.00 95.69 114 ILE A C 1
ATOM 848 O O . ILE A 1 114 ? -14.702 8.699 15.806 1.00 95.69 114 ILE A O 1
ATOM 852 N N . ASP A 1 115 ? -15.690 7.108 17.050 1.00 95.50 115 ASP A N 1
ATOM 853 C CA . ASP A 1 115 ? -16.796 7.928 17.522 1.00 95.50 115 ASP A CA 1
ATOM 854 C C . ASP A 1 115 ? -16.280 8.910 18.593 1.00 95.50 115 ASP A C 1
ATOM 856 O O . ASP A 1 115 ? -15.911 8.489 19.703 1.00 95.50 115 ASP A O 1
ATOM 860 N N . PRO A 1 116 ? -16.259 10.226 18.313 1.00 94.19 116 PRO A N 1
ATOM 861 C CA . PRO A 1 116 ? -15.804 11.218 19.278 1.00 94.19 116 PRO A CA 1
ATOM 862 C C . PRO A 1 116 ? -16.721 11.311 20.507 1.00 94.19 116 PRO A C 1
ATOM 864 O O . PRO A 1 116 ? -16.270 11.753 21.563 1.00 94.19 116 PRO A O 1
ATOM 867 N N . GLY A 1 117 ? -17.982 10.879 20.425 1.00 95.94 117 GLY A N 1
ATOM 868 C CA . GLY A 1 117 ? -18.899 10.815 21.563 1.00 95.94 117 GLY A CA 1
ATOM 869 C C . GLY A 1 117 ? -18.496 9.762 22.598 1.00 95.94 117 GLY A C 1
ATOM 870 O O . GLY A 1 117 ? -18.685 9.972 23.794 1.00 95.94 117 GLY A O 1
ATOM 871 N N . MET A 1 118 ? -17.875 8.666 22.154 1.00 95.75 118 MET A N 1
ATOM 872 C CA . MET A 1 118 ? -17.472 7.543 23.013 1.00 95.75 118 MET A CA 1
ATOM 873 C C . MET A 1 118 ? -15.974 7.537 23.346 1.00 95.75 118 MET A C 1
ATOM 875 O O . MET A 1 118 ? -15.563 6.954 24.349 1.00 95.75 118 MET A O 1
ATOM 879 N N . CYS A 1 119 ? -15.139 8.171 22.521 1.00 97.56 119 CYS A N 1
ATOM 880 C CA . CYS A 1 119 ? -13.696 8.243 22.736 1.00 97.56 119 CYS A CA 1
ATOM 881 C C . CYS A 1 119 ? -13.359 9.122 23.948 1.00 97.56 119 CYS A C 1
ATOM 883 O O . CYS A 1 119 ? -13.748 10.279 23.990 1.00 97.56 119 CYS A O 1
ATOM 885 N N . ASP A 1 120 ? -12.599 8.630 24.920 1.00 96.81 120 ASP A N 1
ATOM 886 C CA . ASP A 1 120 ? -12.154 9.408 26.089 1.00 96.81 120 ASP A CA 1
ATOM 887 C C . ASP A 1 120 ? -10.697 9.888 25.992 1.00 96.81 120 ASP A C 1
ATOM 889 O O . ASP A 1 120 ? -10.168 10.453 26.944 1.00 96.81 120 ASP A O 1
ATOM 893 N N . GLY A 1 121 ? -10.039 9.645 24.857 1.00 96.75 121 GLY A N 1
ATOM 894 C CA . GLY A 1 121 ? -8.653 10.046 24.640 1.00 96.75 121 GLY A CA 1
ATOM 895 C C . GLY A 1 121 ? -7.614 9.218 25.401 1.00 96.75 121 GLY A C 1
ATOM 896 O O . GLY A 1 121 ? -6.489 9.676 25.560 1.00 96.75 121 GLY A O 1
ATOM 897 N N . CYS A 1 122 ? -7.933 7.992 25.842 1.00 97.25 122 CYS A N 1
ATOM 898 C CA . CYS A 1 122 ? -7.014 7.170 26.651 1.00 97.25 122 CYS A CA 1
ATOM 899 C C . CYS A 1 122 ? -5.718 6.700 25.953 1.00 97.25 122 CYS A C 1
ATOM 901 O O . CYS A 1 122 ? -4.793 6.261 26.626 1.00 97.25 122 CYS A O 1
ATOM 903 N N . GLY A 1 123 ? -5.636 6.752 24.621 1.00 96.25 123 GLY A N 1
ATOM 904 C CA . GLY A 1 123 ? -4.399 6.505 23.860 1.00 96.25 123 GLY A CA 1
ATOM 905 C C . GLY A 1 123 ? -4.142 5.050 23.450 1.00 96.25 123 GLY A C 1
ATOM 906 O O . GLY A 1 123 ? -3.326 4.813 22.560 1.00 96.25 123 GLY A O 1
ATOM 907 N N . ALA A 1 124 ? -4.888 4.077 23.986 1.00 97.06 124 ALA A N 1
ATOM 908 C CA . ALA A 1 124 ? -4.676 2.644 23.726 1.00 97.06 124 ALA A CA 1
ATOM 909 C C . ALA A 1 124 ? -4.662 2.274 22.228 1.00 97.06 124 ALA A C 1
ATOM 911 O O . ALA A 1 124 ? -3.869 1.452 21.769 1.00 97.06 124 ALA A O 1
ATOM 912 N N . CYS A 1 125 ? -5.520 2.915 21.430 1.00 97.06 125 CYS A N 1
ATOM 913 C CA . CYS A 1 125 ? -5.559 2.696 19.989 1.00 97.06 125 CYS A CA 1
ATOM 914 C C . CYS A 1 125 ? -4.292 3.198 19.278 1.00 97.06 125 CYS A C 1
ATOM 916 O O . CYS A 1 125 ? -3.830 2.545 18.342 1.00 97.06 125 CYS A O 1
ATOM 918 N N . LYS A 1 126 ? -3.723 4.330 19.720 1.00 96.75 126 LYS A N 1
ATOM 919 C CA . LYS A 1 126 ? -2.515 4.936 19.141 1.00 96.75 126 LYS A CA 1
ATOM 920 C C . LYS A 1 126 ? -1.294 4.052 19.384 1.00 96.75 126 LYS A C 1
ATOM 922 O O . LYS A 1 126 ? -0.522 3.836 18.455 1.00 96.75 126 LYS A O 1
ATOM 927 N N . GLU A 1 127 ? -1.174 3.482 20.582 1.00 95.81 127 GLU A N 1
ATOM 928 C CA . GLU A 1 127 ? -0.069 2.586 20.948 1.00 95.81 127 GLU A CA 1
ATOM 929 C C . GLU A 1 127 ? -0.066 1.279 20.149 1.00 95.81 127 GLU A C 1
ATOM 931 O O . GLU A 1 127 ? 0.988 0.825 19.707 1.00 95.81 127 GLU A O 1
ATOM 936 N N . ILE A 1 128 ? -1.240 0.678 19.921 1.00 95.00 128 ILE A N 1
ATOM 937 C CA . ILE A 1 128 ? -1.330 -0.610 19.221 1.00 95.00 128 ILE A CA 1
ATOM 938 C C . ILE A 1 128 ? -1.324 -0.476 17.694 1.00 95.00 128 ILE A C 1
ATOM 940 O O . ILE A 1 128 ? -1.280 -1.484 16.994 1.00 95.00 128 ILE A O 1
ATOM 944 N N . CYS A 1 129 ? -1.418 0.738 17.141 1.00 94.19 129 CYS A N 1
ATOM 945 C CA . CYS A 1 129 ? -1.557 0.927 15.702 1.00 94.19 129 CYS A CA 1
ATOM 946 C C . CYS A 1 129 ? -0.223 0.663 14.976 1.00 94.19 129 CYS A C 1
ATOM 948 O O . CYS A 1 129 ? 0.650 1.534 14.974 1.00 94.19 129 CYS A O 1
ATOM 950 N N . PRO A 1 130 ? -0.063 -0.464 14.250 1.00 87.50 130 PRO A N 1
ATOM 951 C CA . PRO A 1 130 ? 1.208 -0.781 13.592 1.00 87.50 130 PRO A CA 1
ATOM 952 C C . PRO A 1 130 ? 1.511 0.156 12.415 1.00 87.50 130 PRO A C 1
ATOM 954 O O . PRO A 1 130 ? 2.644 0.241 11.953 1.00 87.50 130 PRO A O 1
ATOM 957 N N . ALA A 1 131 ? 0.485 0.844 11.914 1.00 86.50 131 ALA A N 1
ATOM 958 C CA . ALA A 1 131 ? 0.575 1.723 10.760 1.00 86.50 131 ALA A CA 1
ATOM 959 C C . ALA A 1 131 ? 0.805 3.197 11.127 1.00 86.50 131 ALA A C 1
ATOM 961 O O . ALA A 1 131 ? 0.928 4.027 10.228 1.00 86.50 131 ALA A O 1
ATOM 962 N N . GLY A 1 132 ? 0.794 3.548 12.421 1.00 90.88 132 GLY A N 1
ATOM 963 C CA . GLY A 1 132 ? 0.831 4.949 12.852 1.00 90.88 132 GLY A CA 1
ATOM 964 C C . GLY A 1 132 ? -0.321 5.779 12.269 1.00 90.88 132 GLY A C 1
ATOM 965 O O . GLY A 1 132 ? -0.142 6.944 11.923 1.00 90.88 132 GLY A O 1
ATOM 966 N N . ALA A 1 133 ? -1.491 5.159 12.092 1.00 93.06 133 ALA A N 1
ATOM 967 C CA . ALA A 1 133 ? -2.646 5.756 11.427 1.00 93.06 133 ALA A CA 1
ATOM 968 C C . ALA A 1 133 ? -3.547 6.575 12.364 1.00 93.06 133 ALA A C 1
ATOM 970 O O . ALA A 1 133 ? -4.585 7.041 11.915 1.00 93.06 133 ALA A O 1
ATOM 971 N N . ILE A 1 134 ? -3.204 6.716 13.648 1.00 96.44 134 ILE A N 1
ATOM 972 C CA . ILE A 1 134 ? -4.061 7.364 14.650 1.00 96.44 134 ILE A CA 1
ATOM 973 C C . ILE A 1 134 ? -3.385 8.628 15.185 1.00 96.44 134 ILE A C 1
ATOM 975 O O . ILE A 1 134 ? -2.257 8.572 15.680 1.00 96.44 134 ILE A O 1
ATOM 979 N N . SER A 1 135 ? -4.084 9.756 15.081 1.00 96.12 135 SER A N 1
ATOM 980 C CA . SER A 1 135 ? -3.699 11.071 15.608 1.00 96.12 135 SER A CA 1
ATOM 981 C C . SER A 1 135 ? -4.532 11.440 16.841 1.00 96.12 135 SER A C 1
ATOM 983 O O . SER A 1 135 ? -5.530 10.784 17.129 1.00 96.12 135 SER A O 1
ATOM 985 N N . GLY A 1 136 ? -4.106 12.482 17.565 1.00 94.31 136 GLY A N 1
ATOM 986 C CA . GLY A 1 136 ? -4.667 12.927 18.850 1.00 94.31 136 GLY A CA 1
ATOM 987 C C . GLY A 1 136 ? -3.698 12.667 20.008 1.00 94.31 136 GLY A C 1
ATOM 988 O O . GLY A 1 136 ? -2.963 11.671 19.984 1.00 94.31 136 GLY A O 1
ATOM 989 N N . ASP A 1 137 ? -3.639 13.588 20.968 1.00 94.81 137 ASP A N 1
ATOM 990 C CA . ASP A 1 137 ? -2.820 13.464 22.175 1.00 94.81 137 ASP A CA 1
ATOM 991 C C . ASP A 1 137 ? -3.624 12.875 23.340 1.00 94.81 137 ASP A C 1
ATOM 993 O O . ASP A 1 137 ? -4.836 12.674 23.253 1.00 94.81 137 ASP A O 1
ATOM 997 N N . LEU A 1 138 ? -2.937 12.524 24.431 1.00 95.19 138 LEU A N 1
ATOM 998 C CA . LEU A 1 138 ? -3.584 11.928 25.597 1.00 95.19 138 LEU A CA 1
ATOM 999 C C . LEU A 1 138 ? -4.624 12.902 26.174 1.00 95.19 138 LEU A C 1
ATOM 1001 O O . LEU A 1 138 ? -4.278 14.003 26.597 1.00 95.19 138 LEU A O 1
ATOM 1005 N N . GLY A 1 139 ? -5.883 12.468 26.218 1.00 94.00 139 GLY A N 1
ATOM 1006 C CA . GLY A 1 139 ? -7.033 13.280 26.630 1.00 94.00 139 GLY A CA 1
ATOM 1007 C C . GLY A 1 139 ? -7.821 13.907 25.473 1.00 94.00 139 GLY A C 1
ATOM 1008 O O . GLY A 1 139 ? -8.978 14.279 25.675 1.00 94.00 139 GLY A O 1
ATOM 1009 N N . ASP A 1 140 ? -7.262 13.949 24.261 1.00 96.56 140 ASP A N 1
ATOM 1010 C CA . ASP A 1 140 ? -7.960 14.431 23.069 1.00 96.56 140 ASP A CA 1
ATOM 1011 C C . ASP A 1 140 ? -8.729 13.310 22.363 1.00 96.56 140 ASP A C 1
ATOM 1013 O O . ASP A 1 140 ? -8.425 12.119 22.474 1.00 96.56 140 ASP A O 1
ATOM 1017 N N . LYS A 1 141 ? -9.743 13.687 21.577 1.00 97.00 141 LYS A N 1
ATOM 1018 C CA . LYS A 1 141 ? -10.422 12.736 20.691 1.00 97.00 141 LYS A CA 1
ATOM 1019 C C . LYS A 1 141 ? -9.452 12.309 19.595 1.00 97.00 141 LYS A C 1
ATOM 1021 O O . LYS A 1 141 ? -8.850 13.148 18.930 1.00 97.00 141 LYS A O 1
ATOM 1026 N N . HIS A 1 142 ? -9.322 11.003 19.405 1.00 97.81 142 HIS A N 1
ATOM 1027 C CA . HIS A 1 142 ? -8.455 10.462 18.370 1.00 97.81 142 HIS A CA 1
ATOM 1028 C C . HIS A 1 142 ? -9.151 10.435 17.006 1.00 97.81 142 HIS A C 1
ATOM 1030 O O . HIS A 1 142 ? -10.360 10.224 16.924 1.00 97.81 142 HIS A O 1
ATOM 1036 N N . GLU A 1 143 ? -8.363 10.563 15.941 1.00 96.50 143 GLU A N 1
ATOM 1037 C CA . GLU A 1 143 ? -8.817 10.490 14.549 1.00 96.50 143 GLU A CA 1
ATOM 1038 C C . GLU A 1 143 ? -7.975 9.473 13.765 1.00 96.50 143 GLU A C 1
ATOM 1040 O O . GLU A 1 143 ? -6.815 9.210 14.093 1.00 96.50 143 GLU A O 1
ATOM 1045 N N . VAL A 1 144 ? -8.572 8.860 12.740 1.00 93.00 144 VAL A N 1
ATOM 1046 C CA . VAL A 1 144 ? -7.918 7.848 11.905 1.00 93.00 144 VAL A CA 1
ATOM 1047 C C . VAL A 1 144 ? -7.567 8.443 10.547 1.00 93.00 144 VAL A C 1
ATOM 1049 O O . VAL A 1 144 ? -8.439 8.803 9.761 1.00 93.00 144 VAL A O 1
ATOM 1052 N N . ASP A 1 145 ? -6.280 8.437 10.215 1.00 90.06 145 ASP A N 1
ATOM 1053 C CA . ASP A 1 145 ? -5.796 8.671 8.861 1.00 90.06 145 ASP A CA 1
ATOM 1054 C C . ASP A 1 145 ? -6.131 7.451 7.988 1.00 90.06 145 ASP A C 1
ATOM 1056 O O . ASP A 1 145 ? -5.431 6.428 7.975 1.00 90.06 145 ASP A O 1
ATOM 1060 N N . ALA A 1 146 ? -7.226 7.556 7.233 1.00 80.88 146 ALA A N 1
ATOM 1061 C CA . ALA A 1 146 ? -7.714 6.495 6.356 1.00 80.88 146 ALA A CA 1
ATOM 1062 C C . ALA A 1 146 ? -6.686 6.057 5.293 1.00 80.88 146 ALA A C 1
ATOM 1064 O O . ALA A 1 146 ? -6.761 4.925 4.802 1.00 80.88 146 ALA A O 1
ATOM 1065 N N . THR A 1 147 ? -5.708 6.907 4.956 1.00 75.25 147 THR A N 1
ATOM 1066 C CA . THR A 1 147 ? -4.655 6.586 3.980 1.00 75.25 147 THR A CA 1
ATOM 1067 C C . THR A 1 147 ? -3.583 5.668 4.563 1.00 75.25 147 THR A 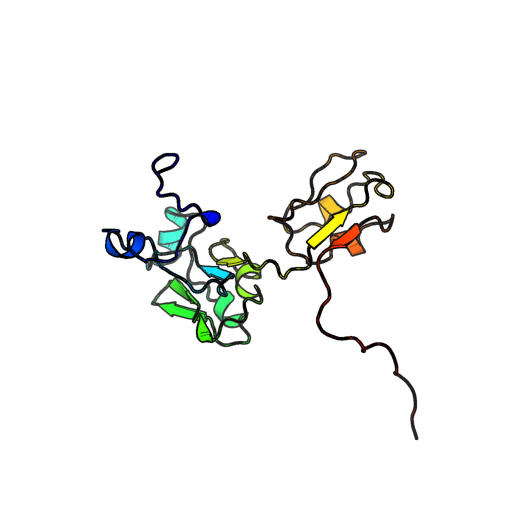C 1
ATOM 1069 O O . THR A 1 147 ? -3.051 4.821 3.848 1.00 75.25 147 THR A O 1
ATOM 1072 N N . LYS A 1 148 ? -3.321 5.771 5.871 1.00 81.81 148 LYS A N 1
ATOM 1073 C CA . LYS A 1 148 ? -2.399 4.892 6.607 1.00 81.81 148 LYS A CA 1
ATOM 1074 C C . LYS A 1 148 ? -3.099 3.679 7.208 1.00 81.81 148 LYS A C 1
ATOM 1076 O O . LYS A 1 148 ? -2.461 2.670 7.488 1.00 81.81 148 LYS A O 1
ATOM 1081 N N . CYS A 1 149 ? -4.410 3.758 7.425 1.00 86.12 149 CYS A N 1
ATOM 1082 C CA . CYS A 1 149 ? -5.177 2.685 8.041 1.00 86.12 149 CYS A CA 1
ATOM 1083 C C . CYS A 1 149 ? -5.150 1.405 7.191 1.00 86.12 149 CYS A C 1
ATOM 1085 O O . CYS A 1 149 ? -5.680 1.360 6.081 1.00 86.12 149 CYS A O 1
ATOM 1087 N N . LEU A 1 150 ? -4.584 0.336 7.747 1.00 80.62 150 LEU A N 1
ATOM 1088 C CA . LEU A 1 150 ? -4.506 -0.978 7.100 1.00 80.62 150 LEU A CA 1
ATOM 1089 C C . LEU A 1 150 ? -5.764 -1.834 7.314 1.00 80.62 150 LEU A C 1
ATOM 1091 O O . LEU A 1 150 ? -5.815 -2.961 6.844 1.00 80.62 150 LEU A O 1
ATOM 1095 N N . GLY A 1 151 ? -6.752 -1.343 8.070 1.00 84.00 151 GLY A N 1
ATOM 1096 C CA . GLY A 1 151 ? -7.974 -2.093 8.382 1.00 84.00 151 GLY A CA 1
ATOM 1097 C C . GLY A 1 151 ? -7.771 -3.325 9.275 1.00 84.00 151 GLY A C 1
ATOM 1098 O O . GLY A 1 151 ? -8.661 -4.166 9.375 1.00 84.00 151 GLY A O 1
ATOM 1099 N N . CYS A 1 152 ? -6.625 -3.445 9.959 1.00 86.12 152 CYS A N 1
ATOM 1100 C CA . CYS A 1 152 ? -6.275 -4.639 10.739 1.00 86.12 152 CYS A CA 1
ATOM 1101 C C . CYS A 1 152 ? -7.142 -4.878 11.992 1.00 86.12 152 CYS A C 1
ATOM 1103 O O . CYS A 1 152 ? -7.096 -5.965 12.554 1.00 86.12 152 CYS A O 1
ATOM 1105 N N . GLY A 1 153 ? -7.899 -3.877 12.460 1.00 89.00 153 GLY A N 1
ATOM 1106 C CA . GLY A 1 153 ? -8.800 -4.005 13.614 1.00 89.00 153 GLY A CA 1
ATOM 1107 C C . GLY A 1 153 ? -8.126 -4.042 14.993 1.00 89.00 153 GLY A C 1
ATOM 1108 O O . GLY A 1 153 ? -8.822 -4.166 16.000 1.00 89.00 153 GLY A O 1
ATOM 1109 N N . ALA A 1 154 ? -6.800 -3.884 15.084 1.00 92.12 154 ALA A N 1
ATOM 1110 C CA . ALA A 1 154 ? -6.082 -3.908 16.366 1.00 92.12 154 ALA A CA 1
ATOM 1111 C C . ALA A 1 154 ? -6.607 -2.849 17.356 1.00 92.12 154 ALA A C 1
ATOM 1113 O O . ALA A 1 154 ? -6.830 -3.136 18.530 1.00 92.12 154 ALA A O 1
ATOM 1114 N N . CYS A 1 155 ? -6.888 -1.640 16.865 1.00 95.44 155 CYS A N 1
ATOM 1115 C CA . CYS A 1 155 ? -7.450 -0.556 17.666 1.00 95.44 155 CYS A CA 1
ATOM 1116 C C . CYS A 1 155 ? -8.883 -0.831 18.150 1.00 95.44 155 CYS A C 1
ATOM 1118 O O . CYS A 1 155 ? -9.217 -0.414 19.254 1.00 95.44 155 CYS A O 1
ATOM 1120 N N . ILE A 1 156 ? -9.704 -1.559 17.380 1.00 94.56 156 ILE A N 1
ATOM 1121 C CA . ILE A 1 156 ? -11.055 -1.972 17.802 1.00 94.56 156 ILE A CA 1
ATOM 1122 C C . ILE A 1 156 ? -10.948 -2.846 19.049 1.00 94.56 156 ILE A C 1
ATOM 1124 O O . ILE A 1 156 ? -11.613 -2.586 20.046 1.00 94.56 156 ILE A O 1
ATOM 1128 N N . SER A 1 157 ? -10.058 -3.839 19.008 1.00 92.62 157 SER A N 1
ATOM 1129 C CA . SER A 1 157 ? -9.858 -4.772 20.124 1.00 92.62 157 SER A CA 1
ATOM 1130 C C . SER A 1 157 ? -9.256 -4.092 21.357 1.00 92.62 157 SER A C 1
ATOM 1132 O O . SER A 1 157 ? -9.531 -4.500 22.480 1.00 92.62 157 SER A O 1
ATOM 1134 N N . ALA A 1 158 ? -8.442 -3.052 21.160 1.00 96.06 158 ALA A N 1
ATOM 1135 C CA . ALA A 1 158 ? -7.798 -2.319 22.245 1.00 96.06 158 ALA A CA 1
ATOM 1136 C C . ALA A 1 158 ? -8.672 -1.215 22.864 1.00 96.06 158 ALA A C 1
ATOM 1138 O O . ALA A 1 158 ? -8.298 -0.677 23.901 1.00 96.06 158 ALA A O 1
ATOM 1139 N N . CYS A 1 159 ? -9.792 -0.825 22.244 1.00 97.38 159 CYS A N 1
ATOM 1140 C CA . CYS A 1 159 ? -10.582 0.312 22.713 1.00 97.38 159 CYS A CA 1
ATOM 1141 C C . CYS A 1 159 ? -11.473 -0.070 23.912 1.00 97.38 159 CYS A C 1
ATOM 1143 O O . CYS A 1 159 ? -12.491 -0.739 23.717 1.00 97.38 159 CYS A O 1
ATOM 1145 N N . PRO A 1 160 ? -11.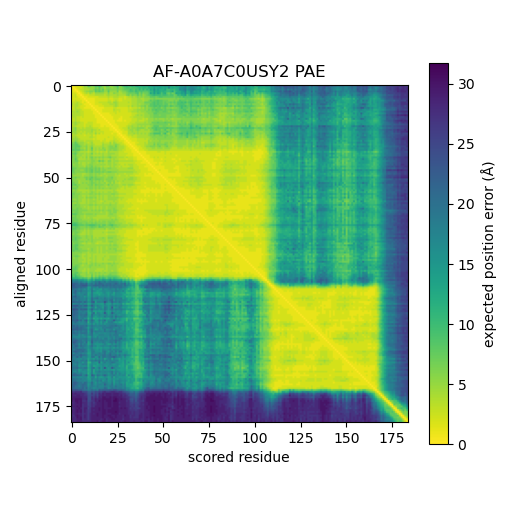200 0.426 25.137 1.00 95.94 160 PRO A N 1
ATOM 1146 C CA . PRO A 1 160 ? -11.990 0.068 26.318 1.00 95.94 160 PRO A CA 1
ATOM 1147 C C . PRO A 1 160 ? -13.396 0.684 26.314 1.00 95.94 160 PRO A C 1
ATOM 1149 O O . PRO A 1 160 ? -14.264 0.258 27.071 1.00 95.94 160 PRO A O 1
ATOM 1152 N N . LYS A 1 161 ? -13.627 1.705 25.479 1.00 97.12 161 LYS A N 1
ATOM 1153 C CA . LYS A 1 161 ? -14.918 2.393 25.345 1.00 97.12 161 LYS A CA 1
ATOM 1154 C C . LYS A 1 161 ? -15.778 1.857 24.206 1.00 97.12 161 LYS A C 1
ATOM 1156 O O . LYS A 1 161 ? -16.906 2.306 24.064 1.00 97.12 161 LYS A O 1
ATOM 1161 N N . GLY A 1 162 ? -15.255 0.945 23.382 1.00 94.88 162 GLY A N 1
ATOM 1162 C CA . GLY A 1 162 ? -15.953 0.492 22.177 1.00 94.88 162 GLY A CA 1
ATOM 1163 C C . GLY A 1 162 ? -16.196 1.611 21.156 1.00 94.88 162 GLY A C 1
ATOM 1164 O O . GLY A 1 162 ? -17.106 1.511 20.346 1.00 94.88 162 GLY A O 1
ATOM 1165 N N . ALA A 1 163 ? -15.391 2.676 21.188 1.00 96.88 163 ALA A N 1
ATOM 1166 C CA . ALA A 1 163 ? -15.565 3.861 20.352 1.00 96.88 163 ALA A CA 1
ATOM 1167 C C . ALA A 1 163 ? -15.119 3.667 18.893 1.00 96.88 163 ALA A C 1
ATOM 1169 O O . ALA A 1 163 ? -15.174 4.616 18.126 1.00 96.88 163 ALA A O 1
ATOM 1170 N N . ILE A 1 164 ? -14.605 2.495 18.506 1.00 96.00 164 ILE A N 1
ATOM 1171 C CA . ILE A 1 164 ? -13.958 2.288 17.204 1.00 96.00 164 ILE A CA 1
ATOM 1172 C C . ILE A 1 164 ? -14.698 1.207 16.426 1.00 96.00 164 ILE A C 1
ATOM 1174 O O . ILE A 1 164 ? -14.850 0.089 16.916 1.00 96.00 164 ILE A O 1
ATOM 1178 N N . ALA A 1 165 ? -15.111 1.519 15.200 1.00 92.12 165 ALA A N 1
ATOM 1179 C CA . ALA A 1 165 ? -15.870 0.607 14.350 1.00 92.12 165 ALA A CA 1
ATOM 1180 C C . ALA A 1 165 ? -15.371 0.630 12.906 1.00 92.12 165 ALA A C 1
ATOM 1182 O O . ALA A 1 165 ? -14.792 1.613 12.451 1.00 92.12 165 ALA A O 1
ATOM 1183 N N . TYR A 1 166 ? -15.617 -0.456 12.172 1.00 88.38 166 TYR A N 1
ATOM 1184 C CA . TYR A 1 166 ? -15.344 -0.497 10.739 1.00 88.38 166 TYR A CA 1
ATOM 1185 C C . TYR A 1 166 ? -16.317 0.389 9.946 1.00 88.38 166 TYR A C 1
ATOM 1187 O O . TYR A 1 166 ? -17.528 0.326 10.153 1.00 88.38 166 TYR A O 1
ATOM 1195 N N . VAL A 1 167 ? -15.790 1.121 8.967 1.00 79.12 167 VAL A N 1
ATOM 1196 C CA . VAL A 1 167 ? -16.510 1.913 7.963 1.00 79.12 167 VAL A CA 1
ATOM 1197 C C . VAL A 1 167 ? -16.238 1.357 6.571 1.00 79.12 167 VAL A C 1
ATOM 1199 O O . VAL A 1 167 ? -15.100 1.044 6.211 1.00 79.12 167 VAL A O 1
ATOM 1202 N N . GLY A 1 168 ? -17.296 1.257 5.769 1.00 61.25 168 GLY A N 1
ATOM 1203 C CA . GLY A 1 168 ? -17.234 0.733 4.406 1.00 61.25 168 GLY A CA 1
ATOM 1204 C C . GLY A 1 168 ? -18.147 -0.475 4.209 1.00 61.25 168 GLY A C 1
ATOM 1205 O O . GLY A 1 168 ? -18.186 -1.412 5.001 1.00 61.25 168 GLY A O 1
ATOM 1206 N N . ASN A 1 169 ? -18.928 -0.411 3.137 1.00 40.88 169 ASN A N 1
ATOM 1207 C CA . ASN A 1 169 ? -20.062 -1.271 2.824 1.00 40.88 169 ASN A CA 1
ATOM 1208 C C . ASN A 1 169 ? -19.693 -2.772 2.802 1.00 40.88 169 ASN A C 1
ATOM 1210 O O . ASN A 1 169 ? -19.027 -3.247 1.881 1.00 40.88 169 ASN A O 1
ATOM 1214 N N . ARG A 1 170 ? -20.216 -3.545 3.763 1.00 42.91 170 ARG A N 1
ATOM 1215 C CA . ARG A 1 170 ? -20.451 -4.985 3.591 1.00 42.91 170 ARG A CA 1
ATOM 1216 C C . ARG A 1 170 ? -21.525 -5.159 2.515 1.00 42.91 170 ARG A C 1
ATOM 1218 O O . ARG A 1 170 ? -22.711 -5.197 2.818 1.00 42.91 170 ARG A O 1
ATOM 1225 N N . LYS A 1 171 ? -21.126 -5.289 1.251 1.00 33.38 171 LYS A N 1
ATOM 1226 C CA . LYS A 1 171 ? -21.981 -5.908 0.229 1.00 33.38 171 LYS A CA 1
ATOM 1227 C C . LYS A 1 171 ? -21.244 -7.020 -0.502 1.00 33.38 171 LYS A C 1
ATOM 1229 O O . LYS A 1 171 ? -20.967 -6.916 -1.687 1.00 33.38 171 LYS A O 1
ATOM 1234 N N . THR A 1 172 ? -21.031 -8.115 0.219 1.00 34.56 172 THR A N 1
ATOM 1235 C CA . THR A 1 172 ? -21.342 -9.457 -0.286 1.00 34.56 172 THR A CA 1
ATOM 1236 C C . THR A 1 172 ? -21.919 -10.273 0.863 1.00 34.56 172 THR A C 1
ATOM 1238 O O . THR A 1 172 ? -21.207 -10.590 1.809 1.00 34.56 172 THR A O 1
ATOM 1241 N N . GLY A 1 173 ? -23.205 -10.600 0.741 1.00 26.03 173 GLY A N 1
ATOM 1242 C CA . GLY A 1 173 ? -23.787 -11.806 1.322 1.00 26.03 173 GLY A CA 1
ATOM 1243 C C . GLY A 1 173 ? -24.321 -11.692 2.742 1.00 26.03 173 GLY A C 1
ATOM 1244 O O . GLY A 1 173 ? -23.573 -11.658 3.711 1.00 26.03 173 GLY A O 1
ATOM 1245 N N . ALA A 1 174 ? -25.643 -11.739 2.857 1.00 34.09 174 ALA A N 1
ATOM 1246 C CA . ALA A 1 174 ? -26.291 -12.329 4.014 1.00 34.09 174 ALA A CA 1
ATOM 1247 C C . ALA A 1 174 ? -25.807 -13.782 4.237 1.00 34.09 174 ALA A C 1
ATOM 1249 O O . ALA A 1 174 ? -25.419 -14.453 3.282 1.00 34.09 174 ALA A O 1
ATOM 1250 N N . ALA A 1 175 ? -25.938 -14.236 5.489 1.00 31.06 175 ALA A N 1
ATOM 1251 C CA . ALA A 1 175 ? -25.745 -15.593 6.014 1.00 31.06 175 ALA A CA 1
ATOM 1252 C C . ALA A 1 175 ? -24.296 -16.060 6.271 1.00 31.06 175 ALA A C 1
ATOM 1254 O O . ALA A 1 175 ? -23.626 -16.576 5.386 1.00 31.06 175 ALA A O 1
ATOM 1255 N N . ALA A 1 176 ? -23.870 -15.968 7.538 1.00 30.98 176 ALA A N 1
ATOM 1256 C CA . ALA A 1 176 ? -23.107 -17.018 8.228 1.00 30.98 176 ALA A CA 1
ATOM 1257 C C . ALA A 1 176 ? -23.036 -16.710 9.738 1.00 30.98 176 ALA A C 1
ATOM 1259 O O . ALA A 1 176 ? -22.023 -16.256 10.261 1.00 30.98 176 ALA A O 1
ATOM 1260 N N . GLN A 1 177 ? -24.145 -16.943 10.436 1.00 31.16 177 GLN A N 1
ATOM 1261 C CA . GLN A 1 177 ? -24.169 -17.177 11.880 1.00 31.16 177 GLN A CA 1
ATOM 1262 C C . GLN A 1 177 ? -25.278 -18.191 12.149 1.00 31.16 177 GLN A C 1
ATOM 1264 O O . GLN A 1 177 ? -26.448 -17.830 12.075 1.00 31.16 177 GLN A O 1
ATOM 1269 N N . ALA A 1 178 ? -24.889 -19.450 12.370 1.00 29.62 178 ALA A N 1
ATOM 1270 C CA . ALA A 1 178 ? -25.502 -20.413 13.296 1.00 29.62 178 ALA A CA 1
ATOM 1271 C C . ALA A 1 178 ? -24.946 -21.828 13.040 1.00 29.62 178 ALA A C 1
ATOM 1273 O O . ALA A 1 178 ? -24.899 -22.262 11.891 1.00 29.62 178 ALA A O 1
ATOM 1274 N N . GLY A 1 179 ? -24.599 -22.543 14.117 1.00 28.42 179 GLY A N 1
ATOM 1275 C CA . GLY A 1 179 ? -24.619 -24.010 14.144 1.00 28.42 179 GLY A CA 1
ATOM 1276 C C . GLY A 1 179 ? -23.280 -24.713 14.349 1.00 28.42 179 GLY A C 1
ATOM 1277 O O . GLY A 1 179 ? -22.803 -25.391 13.446 1.00 28.42 179 GLY A O 1
ATOM 1278 N N . ALA A 1 180 ? -22.709 -24.596 15.547 1.00 31.98 180 ALA A N 1
ATOM 1279 C CA . ALA A 1 180 ? -22.176 -25.783 16.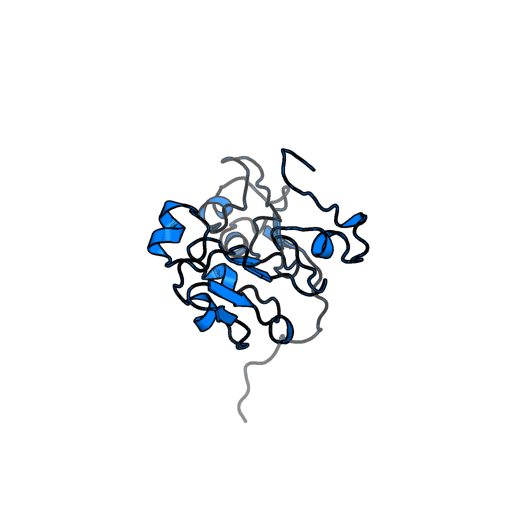209 1.00 31.98 180 ALA A CA 1
ATOM 1280 C C . ALA A 1 180 ? -23.347 -26.468 16.943 1.00 31.98 180 ALA A C 1
ATOM 1282 O O . ALA A 1 180 ? -24.300 -25.777 17.303 1.00 31.98 180 ALA A O 1
ATOM 1283 N N . ASP A 1 181 ? -23.219 -27.780 17.144 1.00 30.73 181 ASP A N 1
ATOM 1284 C CA . ASP A 1 181 ? -24.095 -28.692 17.901 1.00 30.73 181 ASP A CA 1
ATOM 1285 C C . ASP A 1 181 ? -25.296 -29.268 17.123 1.00 30.73 181 ASP A C 1
ATOM 1287 O O . ASP A 1 181 ? -26.341 -28.644 16.982 1.00 30.73 181 ASP A O 1
ATOM 1291 N N . ASP A 1 182 ? -25.136 -30.475 16.566 1.00 31.92 182 ASP A N 1
ATOM 1292 C CA . ASP A 1 182 ? -25.699 -31.675 17.200 1.00 31.92 182 ASP A CA 1
ATOM 1293 C C . ASP A 1 182 ? -25.346 -32.967 16.443 1.00 31.92 182 ASP A C 1
ATOM 1295 O O . ASP A 1 182 ? -25.384 -33.067 15.216 1.00 31.92 182 ASP A O 1
ATOM 1299 N N . VAL A 1 183 ? -24.963 -33.952 17.249 1.00 39.59 183 VAL A N 1
ATOM 1300 C CA . VAL A 1 183 ? -24.671 -35.346 16.922 1.00 39.59 183 VAL A CA 1
ATOM 1301 C C . VAL A 1 183 ? -25.987 -36.122 16.869 1.00 39.59 183 VAL A C 1
ATOM 1303 O O . VAL A 1 183 ? -26.674 -36.176 17.886 1.00 39.59 183 VAL A O 1
ATOM 1306 N N . ALA A 1 184 ? -26.290 -36.767 15.737 1.00 33.66 184 ALA A N 1
ATOM 1307 C CA . ALA A 1 184 ? -27.026 -38.040 15.629 1.00 33.66 184 ALA A CA 1
ATOM 1308 C C . ALA A 1 184 ? -27.027 -38.542 14.178 1.00 33.66 184 ALA A C 1
ATOM 1310 O O . ALA A 1 184 ? -27.450 -37.773 13.286 1.00 33.66 184 ALA A O 1
#

Radius of gyration: 20.65 Å; Cα contacts (8 Å, |Δi|>4): 268; chains: 1; bounding box: 50×58×52 Å

Sequence (184 aa):
IRDGISYVNRDMCTGCGKCVEVCPRDLIMLLPESQKVFILCSSHDKGAVVRKICQVGCIGCRRCLRACAYDAIEFEGNLARIIVDKCTNCGACAQVCPTGAIVDLAPRHAKVEIDPGMCDGCGACKEICPAGAISGDLGDKHEVDATKCLGCGACISACPKGAIAYVGNRKTGAAAQAGADDVA

Mean predicted aligned error: 11.05 Å

Nearest PDB structures (foldseek):
  7zc6-assembly1_B  TM=9.088E-01  e=5.643E-08  Clostridium tetanomorphum
  7q4v-assembly1_B  TM=9.418E-01  e=1.340E-07  Acetobacterium woodii DSM 1030
  7q4w-assembly1_B  TM=9.449E-01  e=1.553E-06  Acetobacterium woodii DSM 1030
  8a5e-assembly1_B  TM=9.486E-01  e=3.193E-06  Acetobacterium woodii DSM 1030
  8zqd-assembly1_B  TM=6.312E-01  e=2.971E-06  Clostridium beijerinckii

Foldseek 3Di:
DPPPDDDDDPVPDPLPCPVCVPDPVNQDDDDPPQDFKDQNADDLDALVVCCVPPQLHQRQPCQLCVQDPQNQWDDPRSDIDGNRVSDPLPCSSCVRRPRNSMDGRDLPLQFKFFAQVQDQQCCQLCVQQPQNQWDDHRRGGIGGNRRSGNNPCRSCVRGPRNRMDTDDDPPDDDDDDDDDDDDD

Secondary structure (DSSP, 8-state):
-BTTB----STT-----HHHHT-TT-------TT--EEE-----S-HHHHHHH-TTS-----HHHHH-TTS-EEEETTEEEE-GGG-----HHHHT-TTS-EEE--TTS-EEEE-TTT-----HHHHH-TT--EE--TTSPPEE-TTT-----HHHHH-TT--EEEES---S-S----------